Protein AF-A0A2G6H4H9-F1 (afdb_monomer)

Solvent-accessible surface area (backbone atoms only — not comparable to full-atom values): 18348 Å² total; per-residue (Å²): 126,77,47,78,48,75,47,77,48,64,51,101,83,71,56,75,47,80,50,74,48,82,46,77,71,87,78,48,62,66,53,49,53,50,53,53,49,51,52,49,50,51,49,49,51,48,50,50,48,52,50,53,50,40,60,49,55,76,65,37,47,68,46,72,53,84,64,75,77,84,75,76,68,64,65,50,53,94,92,55,64,45,52,37,33,36,50,40,85,37,86,46,54,46,56,61,44,62,74,57,32,40,70,78,47,97,47,31,37,30,22,30,41,34,39,70,98,31,64,20,39,20,45,32,21,67,33,57,44,44,41,85,61,36,34,36,34,44,25,33,67,83,58,86,54,74,46,64,76,42,33,48,84,71,49,63,96,56,71,43,70,46,75,65,40,89,32,38,39,37,34,43,39,37,37,49,49,69,90,48,55,84,63,41,41,40,26,36,47,28,35,33,43,29,53,75,27,30,49,84,91,40,74,43,60,91,89,51,72,59,93,86,65,77,46,69,53,27,82,92,24,67,89,36,66,68,61,60,62,32,36,27,46,29,45,37,38,44,84,50,39,28,27,46,4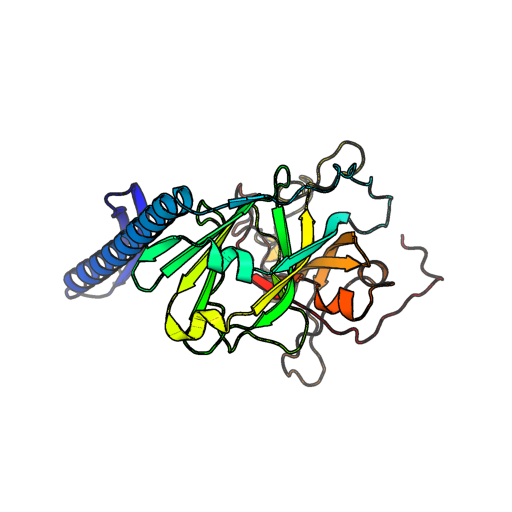9,59,35,33,57,44,87,60,98,79,71,75,77,61,86,42,72,49,61,59,50,80,76,53,64,86,39,47,72,70,26,35,46,59,21,34,39,30,39,66,76,53,57,96,41,48,63,90,65,97,69,82,58,74,88,42,72,50,73,41,56,78,92,85,82,83,74,82,68,88,82,67,75,79,131

Foldseek 3Di:
DKDWDWDWDQAPVGDTDIDIDIDDDDVVPVVVVVVVVVVNVVVVVVVVVLVLLLVVLVVAAEDEDPADPDDDQDAADPPAFFFWFFKAFDWDKCVVSQVRWDPSDPFKTKHKYFQPPFQKKKFKWQDFAADAFKFKWKADSNRPDIDDRDHRVNDDPGMDIGDMDRDRMMMIMMGGDPVCVNVGITITGIMTGTDFHDHPPDTDDAPPDDPVDWFCQPPVNPVVVPFLQQKWWKFFDAPGTTGIFIWGFDADPVNPVPGDIDTACSRCPRHDQVRQQAMKIFGPFTDPHGDRDPDTDDGDIDGGDDDDDDDDDVPDPDD

Radius of gyration: 22.98 Å; Cα contacts (8 Å, |Δi|>4): 597; chains: 1; bounding box: 71×47×62 Å

Mean predicted aligned error: 12.04 Å

Nearest PDB structures (foldseek):
  4w8j-assembly1_A-2  TM=4.256E-01  e=1.012E-01  Bacillus thuringiensis serovar kurstaki str. HD73
  7ay3-assembly1_A  TM=2.912E-01  e=5.268E-02  uncultured bacterium
  6kka-assembly2_B  TM=3.098E-01  e=1.404E-01  Bacillus sp. 41M-1
  2dck-assembly1_A  TM=2.940E-01  e=1.946E-01  Bacillus sp. 41M-1
  6kjl-assembly1_A  TM=3.129E-01  e=2.849E-01  Bacillus sp. 41M-1

Sequence (319 aa):
MYRLFSYIATNSYGMKVRISLLACGRRVLTLFFGVVLVALLTLSSYAQSSRNRGEAAKRVVWYEMKTPPLWETHEVKKGEALSAGVFCPFSFSCASILKAAIPSSRDILLAGMAFPGTPSVGLVFNNFFIPQGVELYIYPPDYSDVRGPFTWKDMRSGDFFLPPFHSDSLVFELNGAVEKRSLLNLSLSEVLVMRTPLYGKFKLGFGHAEDCEINVNCSEGDDWEMQKKAVVRILLRKGDQAYWCTGSLVNNTREDYYPYLLTADHCGRGASEYDLSQWVFYFNYAFPQCDNGEEEPAHQTMVGCRHVASSNDPSYRGS

Structure (mmCIF, N/CA/C/O backbone):
data_AF-A0A2G6H4H9-F1
#
_entry.id   AF-A0A2G6H4H9-F1
#
loop_
_atom_site.group_PDB
_atom_site.id
_atom_site.type_symbol
_atom_site.label_atom_id
_atom_site.label_alt_id
_atom_site.label_comp_id
_atom_site.label_asym_id
_atom_site.label_entity_id
_atom_site.label_seq_id
_atom_site.pdbx_PDB_ins_code
_atom_site.Cartn_x
_atom_site.Cartn_y
_atom_site.Cartn_z
_atom_site.occupancy
_atom_site.B_iso_or_equiv
_atom_site.auth_seq_id
_atom_site.auth_comp_id
_atom_site.auth_asym_id
_atom_site.auth_atom_id
_atom_site.pdbx_PDB_model_num
ATOM 1 N N . MET A 1 1 ? -29.348 -6.759 -37.486 1.00 55.12 1 MET A N 1
ATOM 2 C CA . MET A 1 1 ? -28.772 -5.399 -37.411 1.00 55.12 1 MET A CA 1
ATOM 3 C C . MET A 1 1 ? -28.622 -5.061 -35.930 1.00 55.12 1 MET A C 1
ATOM 5 O O . MET A 1 1 ? -29.637 -4.868 -35.269 1.00 55.12 1 MET A O 1
ATOM 9 N N . TYR A 1 2 ? -27.404 -5.135 -35.384 1.00 51.78 2 TYR A N 1
ATOM 10 C CA . TYR A 1 2 ? -27.140 -4.812 -33.975 1.00 51.78 2 TYR A CA 1
ATOM 11 C C . TYR A 1 2 ? -27.202 -3.295 -33.793 1.00 51.78 2 TYR A C 1
ATOM 13 O O . TYR A 1 2 ? -26.670 -2.559 -34.621 1.00 51.78 2 TYR A O 1
ATOM 21 N N . ARG A 1 3 ? -27.869 -2.821 -32.739 1.00 59.38 3 ARG A N 1
ATOM 22 C CA . ARG A 1 3 ? -27.838 -1.404 -32.352 1.00 59.38 3 ARG A CA 1
ATOM 23 C C . ARG A 1 3 ? -27.210 -1.286 -30.970 1.00 59.38 3 ARG A C 1
ATOM 25 O O . ARG A 1 3 ? -27.600 -2.012 -30.056 1.00 59.38 3 ARG A O 1
ATOM 32 N N . LEU A 1 4 ? -26.231 -0.393 -30.856 1.00 59.72 4 LEU A N 1
ATOM 33 C CA . LEU A 1 4 ? -25.643 0.017 -29.588 1.00 59.72 4 LEU A CA 1
ATOM 34 C C . LEU A 1 4 ? -26.535 1.105 -28.986 1.00 59.72 4 LEU A C 1
ATOM 36 O O . LEU A 1 4 ? -26.791 2.123 -29.628 1.00 59.72 4 LEU A O 1
ATOM 40 N N . PHE A 1 5 ? -27.009 0.884 -27.765 1.00 62.00 5 PHE A N 1
ATOM 41 C CA . PHE A 1 5 ? -27.740 1.883 -26.994 1.00 62.00 5 PHE A CA 1
ATOM 42 C C . PHE A 1 5 ? -26.854 2.329 -25.836 1.00 62.00 5 PHE A C 1
ATOM 44 O O . PHE A 1 5 ? -26.547 1.522 -24.960 1.00 62.00 5 PHE A O 1
ATOM 51 N N . SER A 1 6 ? -26.441 3.597 -25.842 1.00 57.66 6 SER A N 1
ATOM 52 C CA . SER A 1 6 ? -25.741 4.225 -24.719 1.00 57.66 6 SER A CA 1
ATOM 53 C C . SER A 1 6 ? -26.672 5.200 -24.012 1.00 57.66 6 SER A C 1
ATOM 55 O O . SER A 1 6 ? -27.294 6.044 -24.654 1.00 57.66 6 SER A O 1
ATOM 57 N N . TYR A 1 7 ? -26.736 5.104 -22.689 1.00 64.06 7 TYR A N 1
ATOM 58 C CA . TYR A 1 7 ? -27.494 6.016 -21.842 1.00 64.06 7 TYR A CA 1
ATOM 59 C C . TYR A 1 7 ? -26.617 6.488 -20.685 1.00 64.06 7 TYR A C 1
ATOM 61 O O . TYR A 1 7 ? -25.893 5.689 -20.090 1.00 64.06 7 TYR A O 1
ATOM 69 N N . ILE A 1 8 ? -26.668 7.785 -20.382 1.00 64.06 8 ILE A N 1
ATOM 70 C CA . ILE A 1 8 ? -26.029 8.358 -19.196 1.00 64.06 8 ILE A CA 1
ATOM 71 C C . ILE A 1 8 ? -27.127 8.557 -18.163 1.00 64.06 8 ILE A C 1
ATOM 73 O O . ILE A 1 8 ? -27.972 9.440 -18.304 1.00 64.06 8 ILE A O 1
ATOM 77 N N . ALA A 1 9 ? -27.125 7.707 -17.143 1.00 58.22 9 ALA A N 1
ATOM 78 C CA . ALA A 1 9 ? -28.055 7.811 -16.036 1.00 58.22 9 ALA A CA 1
ATOM 79 C C . ALA A 1 9 ? -27.419 8.665 -14.936 1.00 58.22 9 ALA A C 1
ATOM 81 O O . ALA A 1 9 ? -26.271 8.424 -14.561 1.00 58.22 9 ALA A O 1
ATOM 82 N N . THR A 1 10 ? -28.159 9.653 -14.432 1.00 57.00 10 THR A N 1
ATOM 83 C CA . THR A 1 10 ? -27.760 10.441 -13.258 1.00 57.00 10 THR A CA 1
ATOM 84 C C . THR A 1 10 ? -28.704 10.087 -12.118 1.00 57.00 10 THR A C 1
ATOM 86 O O . THR A 1 10 ? -29.919 10.153 -12.305 1.00 57.00 10 THR A O 1
ATOM 89 N N . ASN A 1 11 ? -28.185 9.672 -10.962 1.00 69.69 11 ASN A N 1
ATOM 90 C CA . ASN A 1 11 ? -29.041 9.430 -9.797 1.00 69.69 11 ASN A CA 1
ATOM 91 C C . ASN A 1 11 ? -29.425 10.756 -9.105 1.00 69.69 11 ASN A C 1
ATOM 93 O O . ASN A 1 11 ? -28.904 11.822 -9.436 1.00 69.69 11 ASN A O 1
ATOM 97 N N . SER A 1 12 ? -30.308 10.699 -8.103 1.00 59.91 12 SER A N 1
ATOM 98 C CA . SER A 1 12 ? -30.734 11.867 -7.308 1.00 59.91 12 SER A CA 1
ATOM 99 C C . SER A 1 12 ? -29.604 12.549 -6.518 1.00 59.91 12 SER A C 1
ATOM 101 O O . SER A 1 12 ? -29.838 13.580 -5.895 1.00 59.91 12 SER A O 1
ATOM 103 N N . TYR A 1 13 ? -28.393 11.983 -6.540 1.00 56.44 13 TYR A N 1
ATOM 104 C CA . TYR A 1 13 ? -27.195 12.472 -5.857 1.00 56.44 13 TYR A CA 1
ATOM 105 C C . TYR A 1 13 ? -26.123 12.992 -6.834 1.00 56.44 13 TYR A C 1
ATOM 107 O O . TYR A 1 13 ? -25.021 13.313 -6.406 1.00 56.44 13 TYR A O 1
ATOM 115 N N . GLY A 1 14 ? -26.420 13.086 -8.137 1.00 56.53 14 GLY A N 1
ATOM 116 C CA . GLY A 1 14 ? -25.529 13.696 -9.132 1.00 56.53 14 GLY A CA 1
ATOM 117 C C . GLY A 1 14 ? -24.444 12.781 -9.717 1.00 56.53 14 GLY A C 1
ATOM 118 O O . GLY A 1 14 ? -23.713 13.220 -10.604 1.00 56.53 14 GLY A O 1
ATOM 119 N N . MET A 1 15 ? -24.354 11.512 -9.300 1.00 56.66 15 MET A N 1
ATOM 120 C CA . MET A 1 15 ? -23.433 10.540 -9.909 1.00 56.66 15 MET A CA 1
ATOM 121 C C . MET A 1 15 ? -23.926 10.106 -11.289 1.00 56.66 15 MET A C 1
ATOM 123 O O . MET A 1 15 ? -25.094 9.737 -11.439 1.00 56.66 15 MET A O 1
ATOM 127 N N . LYS A 1 16 ? -23.022 10.114 -12.277 1.00 61.00 16 LYS A N 1
ATOM 128 C CA . LYS A 1 16 ? -23.295 9.759 -13.676 1.00 61.00 16 LYS A CA 1
ATOM 129 C C . LYS A 1 16 ? -22.700 8.397 -14.014 1.00 61.00 16 LYS A C 1
ATOM 131 O O . LYS A 1 16 ? -21.510 8.186 -13.815 1.00 61.00 16 LYS A O 1
ATOM 136 N N . VAL A 1 17 ? -23.497 7.501 -14.593 1.00 53.22 17 VAL A N 1
ATOM 137 C CA . VAL A 1 17 ? -23.021 6.203 -15.097 1.00 53.22 17 VAL A CA 1
ATOM 138 C C . VAL A 1 17 ? -23.437 6.015 -16.545 1.00 53.22 17 VAL A C 1
ATOM 140 O O . VAL A 1 17 ? -24.593 6.231 -16.913 1.00 53.22 17 VAL A O 1
ATOM 143 N N . ARG A 1 18 ? -22.471 5.613 -17.377 1.00 65.00 18 ARG A N 1
ATOM 144 C CA . ARG A 1 18 ? -22.679 5.319 -18.795 1.00 65.00 18 ARG A CA 1
ATOM 145 C C . ARG A 1 18 ? -22.951 3.828 -18.964 1.00 65.00 18 ARG A C 1
ATOM 147 O O . ARG A 1 18 ? -22.065 3.008 -18.755 1.00 65.00 18 ARG A O 1
ATOM 154 N N . ILE A 1 19 ? -24.172 3.484 -19.359 1.00 60.00 19 ILE A N 1
ATOM 155 C CA . ILE A 1 19 ? -24.590 2.102 -19.617 1.00 60.00 19 ILE A CA 1
ATOM 156 C C . ILE A 1 19 ? -24.672 1.917 -21.129 1.00 60.00 19 ILE A C 1
ATOM 158 O O . ILE A 1 19 ? -25.414 2.638 -21.798 1.00 60.00 19 ILE A O 1
ATOM 162 N N . SER A 1 20 ? -23.912 0.960 -21.660 1.00 60.44 20 SER A N 1
ATOM 163 C CA . SER A 1 20 ? -23.892 0.623 -23.085 1.00 60.44 20 SER A CA 1
ATOM 164 C C . SER A 1 20 ? -24.326 -0.826 -23.275 1.00 60.44 20 SER A C 1
ATOM 166 O O . SER A 1 20 ? -23.708 -1.732 -22.724 1.00 60.44 20 SER A O 1
ATOM 168 N N . LEU A 1 21 ? -25.386 -1.052 -24.053 1.00 57.78 21 LEU A N 1
ATOM 169 C CA . LEU A 1 21 ? -25.910 -2.388 -24.353 1.00 57.78 21 LEU A CA 1
ATOM 170 C C . LEU A 1 21 ? -25.944 -2.621 -25.865 1.00 57.78 21 LEU A C 1
ATOM 172 O O . LEU A 1 21 ? -26.453 -1.795 -26.626 1.00 57.78 21 LEU A O 1
ATOM 176 N N . LEU A 1 22 ? -25.413 -3.770 -26.288 1.00 53.28 22 LEU A N 1
ATOM 177 C CA . LEU A 1 22 ? -25.480 -4.254 -27.665 1.00 53.28 22 LEU A CA 1
ATOM 178 C C . LEU A 1 22 ? -26.675 -5.200 -27.791 1.00 53.28 22 LEU A C 1
ATOM 180 O O . LEU A 1 22 ? -26.768 -6.175 -27.046 1.00 53.28 22 LEU A O 1
ATOM 184 N N . ALA A 1 23 ? -27.599 -4.925 -28.709 1.00 56.59 23 ALA A N 1
ATOM 185 C CA . ALA A 1 23 ? -28.862 -5.653 -28.729 1.00 56.59 23 ALA A CA 1
ATOM 186 C C . ALA A 1 23 ? -29.384 -6.000 -30.132 1.00 56.59 23 ALA A C 1
ATOM 188 O O . ALA A 1 23 ? -29.180 -5.258 -31.097 1.00 56.59 23 ALA A O 1
ATOM 189 N N . CYS A 1 24 ? -30.108 -7.125 -30.220 1.00 48.22 24 CYS A N 1
ATOM 190 C CA . CYS A 1 24 ? -30.760 -7.633 -31.429 1.00 48.22 24 CYS A CA 1
ATOM 191 C C . CYS A 1 24 ? -32.243 -7.974 -31.146 1.00 48.22 24 CYS A C 1
ATOM 193 O O . CYS A 1 24 ? -32.535 -8.910 -30.407 1.00 48.22 24 CYS A O 1
ATOM 195 N N . GLY A 1 25 ? -33.188 -7.227 -31.739 1.00 57.19 25 GLY A N 1
ATOM 196 C CA . GLY A 1 25 ? -34.639 -7.515 -31.703 1.00 57.19 25 GLY A CA 1
ATOM 197 C C . GLY A 1 25 ? -35.499 -6.668 -30.737 1.00 57.19 25 GLY A C 1
ATOM 198 O O . GLY A 1 25 ? -34.994 -5.869 -29.959 1.00 57.19 25 GLY A O 1
ATOM 199 N N . ARG A 1 26 ? -36.837 -6.821 -30.800 1.00 54.91 26 ARG A N 1
ATOM 200 C CA . ARG A 1 26 ? -37.843 -5.979 -30.091 1.00 54.91 26 ARG A CA 1
ATOM 201 C C . ARG A 1 26 ? -38.020 -6.256 -28.582 1.00 54.91 26 ARG A C 1
ATOM 203 O O . ARG A 1 26 ? -38.593 -5.416 -27.900 1.00 54.91 26 ARG A O 1
ATOM 210 N N . ARG A 1 27 ? -37.520 -7.374 -28.031 1.00 52.25 27 ARG A N 1
ATOM 211 C CA . ARG A 1 27 ? -37.619 -7.719 -26.583 1.00 52.25 27 ARG A CA 1
ATOM 212 C C . ARG A 1 27 ? -36.629 -6.961 -25.675 1.00 52.25 27 ARG A C 1
ATOM 214 O O . ARG A 1 27 ? -36.571 -7.200 -24.476 1.00 52.25 27 ARG A O 1
ATOM 221 N N . VAL A 1 28 ? -35.852 -6.047 -26.250 1.00 54.28 28 VAL A N 1
ATOM 222 C CA . VAL A 1 28 ? -34.697 -5.392 -25.620 1.00 54.28 28 VAL A CA 1
ATOM 223 C C . VAL A 1 28 ? -35.099 -4.242 -24.700 1.00 54.28 28 VAL A C 1
ATOM 225 O O . VAL A 1 28 ? -34.418 -4.003 -23.709 1.00 54.28 28 VAL A O 1
ATOM 228 N N . LEU A 1 29 ? -36.210 -3.552 -24.978 1.00 52.22 29 LEU A N 1
ATOM 229 C CA . LEU A 1 29 ? -36.575 -2.336 -24.244 1.00 52.22 29 LEU A CA 1
ATOM 230 C C . LEU A 1 29 ? -36.857 -2.624 -22.758 1.00 52.22 29 LEU A C 1
ATOM 232 O O . LEU A 1 29 ? -36.355 -1.925 -21.889 1.00 52.22 29 LEU A O 1
ATOM 236 N N . THR A 1 30 ? -37.592 -3.696 -22.453 1.00 55.44 30 THR A N 1
ATOM 237 C CA . THR A 1 30 ? -37.949 -4.065 -21.072 1.00 55.44 30 THR A CA 1
ATOM 238 C C . THR A 1 30 ? -36.736 -4.537 -20.265 1.00 55.44 30 THR A C 1
ATOM 240 O O . THR A 1 30 ? -36.596 -4.176 -19.100 1.00 55.44 30 THR A O 1
ATOM 243 N N . LEU A 1 31 ? -35.822 -5.287 -20.894 1.00 55.69 31 LEU A N 1
ATOM 244 C CA . LEU A 1 31 ? -34.549 -5.696 -20.287 1.00 55.69 31 LEU A CA 1
ATOM 245 C C . LEU A 1 31 ? -33.627 -4.492 -20.052 1.00 55.69 31 LEU A C 1
ATOM 247 O O . LEU A 1 31 ? -32.998 -4.403 -19.004 1.00 55.69 31 LEU A O 1
ATOM 251 N N . PHE A 1 32 ? -33.597 -3.540 -20.987 1.00 62.44 32 PHE A N 1
ATOM 252 C CA . PHE A 1 32 ? -32.835 -2.299 -20.869 1.00 62.44 32 PHE A CA 1
ATOM 253 C C . PHE A 1 32 ? -33.320 -1.453 -19.684 1.00 62.44 32 PHE A C 1
ATOM 255 O O . PHE A 1 32 ? -32.512 -1.057 -18.849 1.00 62.44 32 PHE A O 1
ATOM 262 N N . PHE A 1 33 ? -34.636 -1.252 -19.541 1.00 59.88 33 PHE A N 1
ATOM 263 C CA . PHE A 1 33 ? -35.202 -0.557 -18.379 1.00 59.88 33 PHE A CA 1
ATOM 264 C C . PHE A 1 33 ? -34.934 -1.299 -17.064 1.00 59.88 33 PHE A C 1
ATOM 266 O O . PHE A 1 33 ? -34.610 -0.654 -16.071 1.00 59.88 33 PHE A O 1
ATOM 273 N N . GLY A 1 34 ? -35.000 -2.634 -17.056 1.00 62.16 34 GLY A N 1
ATOM 274 C CA . GLY A 1 34 ? -34.665 -3.442 -15.880 1.00 62.16 34 GLY A CA 1
ATOM 275 C C . GLY A 1 34 ? -33.204 -3.293 -15.443 1.00 62.16 34 GLY A C 1
ATOM 276 O O . GLY A 1 34 ? -32.941 -3.043 -14.271 1.00 62.16 34 GLY A O 1
ATOM 277 N N . VAL A 1 35 ? -32.251 -3.378 -16.378 1.00 63.62 35 VAL A N 1
ATOM 278 C CA . VAL A 1 35 ? -30.809 -3.232 -16.090 1.00 63.62 35 VAL A CA 1
ATOM 279 C C . VAL A 1 35 ? -30.470 -1.811 -15.638 1.00 63.62 35 VAL A C 1
ATOM 281 O O . VAL A 1 35 ? -29.729 -1.640 -14.672 1.00 63.62 35 VAL A O 1
ATOM 284 N N . VAL A 1 36 ? -31.044 -0.792 -16.284 1.00 66.75 36 VAL A N 1
ATOM 285 C CA . VAL A 1 36 ? -30.862 0.613 -15.884 1.00 66.75 36 VAL A CA 1
ATOM 286 C C . VAL A 1 36 ? -31.443 0.863 -14.490 1.00 66.75 36 VAL A C 1
ATOM 288 O O . VAL A 1 36 ? -30.799 1.523 -13.679 1.00 66.75 36 VAL A O 1
ATOM 291 N N . LEU A 1 37 ? -32.616 0.304 -14.177 1.00 67.25 37 LEU A N 1
ATOM 292 C CA . LEU A 1 37 ? -33.236 0.437 -12.858 1.00 67.25 37 LEU A CA 1
ATOM 293 C C . LEU A 1 37 ? -32.405 -0.252 -11.769 1.00 67.25 37 LEU A C 1
ATOM 295 O O . LEU A 1 37 ? -32.167 0.349 -10.727 1.00 67.25 37 LEU A O 1
ATOM 299 N N . VAL A 1 38 ? -31.917 -1.472 -12.014 1.00 64.94 38 VAL A N 1
ATOM 300 C CA . VAL A 1 38 ? -31.043 -2.182 -11.066 1.00 64.94 38 VAL A CA 1
ATOM 301 C C . VAL A 1 38 ? -29.747 -1.404 -10.841 1.00 64.94 38 VAL A C 1
ATOM 303 O O . VAL A 1 38 ? -29.377 -1.199 -9.691 1.00 64.94 38 VAL A O 1
ATOM 306 N N . ALA A 1 39 ? -29.106 -0.899 -11.899 1.00 60.19 39 ALA A N 1
ATOM 307 C CA . ALA A 1 39 ? -27.901 -0.077 -11.784 1.00 60.19 39 ALA A CA 1
ATOM 308 C C . ALA A 1 39 ? -28.153 1.226 -11.006 1.00 60.19 39 ALA A C 1
ATOM 310 O O . ALA A 1 39 ? -27.356 1.616 -10.159 1.00 60.19 39 ALA A O 1
ATOM 311 N N . LEU A 1 40 ? -29.282 1.896 -11.241 1.00 61.50 40 LEU A N 1
ATOM 312 C CA . LEU A 1 40 ? -29.656 3.100 -10.498 1.00 61.50 40 LEU A CA 1
ATOM 313 C C . LEU A 1 40 ? -29.949 2.809 -9.022 1.00 61.50 40 LEU A C 1
ATOM 315 O O . LEU A 1 40 ? -29.585 3.614 -8.162 1.00 61.50 40 LEU A O 1
ATOM 319 N N . LEU A 1 41 ? -30.578 1.671 -8.716 1.00 61.25 41 LEU A N 1
ATOM 320 C CA . LEU A 1 41 ? -30.874 1.247 -7.347 1.00 61.25 41 LEU A CA 1
ATOM 321 C C . LEU A 1 41 ? -29.597 0.868 -6.595 1.00 61.25 41 LEU A C 1
ATOM 323 O O . LEU A 1 41 ? -29.417 1.312 -5.462 1.00 61.25 41 LEU A O 1
ATOM 327 N N . THR A 1 42 ? -28.684 0.122 -7.223 1.00 53.84 42 THR A N 1
ATOM 328 C CA . THR A 1 42 ? -27.392 -0.223 -6.614 1.00 53.84 42 THR A CA 1
ATOM 329 C C . THR A 1 42 ? -26.549 1.027 -6.380 1.00 53.84 42 THR A C 1
ATOM 331 O O . THR A 1 42 ? -26.074 1.226 -5.266 1.00 53.84 42 THR A O 1
ATOM 334 N N . LEU A 1 43 ? -26.461 1.941 -7.350 1.00 59.62 43 LEU A N 1
ATOM 335 C CA . LEU A 1 43 ? -25.752 3.218 -7.191 1.00 59.62 43 LEU A CA 1
ATOM 336 C C . LEU A 1 43 ? -26.370 4.109 -6.115 1.00 59.62 43 LEU A C 1
ATOM 338 O O . LEU A 1 43 ? -25.643 4.728 -5.348 1.00 59.62 43 LEU A O 1
ATOM 342 N N . SER A 1 44 ? -27.699 4.192 -6.041 1.00 60.59 44 SER A N 1
ATOM 343 C CA . SER A 1 44 ? -28.375 4.980 -5.003 1.00 60.59 44 SER A CA 1
ATOM 344 C C . SER A 1 44 ? -28.177 4.359 -3.620 1.00 60.59 44 SER A C 1
ATOM 346 O O . SER A 1 44 ? -27.931 5.084 -2.662 1.00 60.59 44 SER A O 1
ATOM 348 N N . SER A 1 45 ? -28.200 3.026 -3.515 1.00 52.69 45 SER A N 1
ATOM 349 C CA . SER A 1 45 ? -27.894 2.323 -2.265 1.00 52.69 45 SER A CA 1
ATOM 350 C C . SER A 1 45 ? -26.434 2.506 -1.839 1.00 52.69 45 SER A C 1
ATOM 352 O O . SER A 1 45 ? -26.170 2.738 -0.663 1.00 52.69 45 SER A O 1
ATOM 354 N N . TYR A 1 46 ? -25.497 2.508 -2.793 1.00 51.03 46 TYR A N 1
ATOM 355 C CA . TYR A 1 46 ? -24.083 2.787 -2.556 1.00 51.03 46 TYR A CA 1
ATOM 356 C C . TYR A 1 46 ? -23.866 4.242 -2.130 1.00 51.03 46 TYR A C 1
ATOM 358 O O . TYR A 1 46 ? -23.205 4.485 -1.126 1.00 51.03 46 TYR A O 1
ATOM 366 N N . ALA A 1 47 ? -24.488 5.203 -2.822 1.00 50.50 47 ALA A N 1
ATOM 367 C CA . ALA A 1 47 ? -24.441 6.626 -2.485 1.00 50.50 47 ALA A CA 1
ATOM 368 C C . ALA A 1 47 ? -24.999 6.896 -1.084 1.00 50.50 47 ALA A C 1
ATOM 370 O O . ALA A 1 47 ? -24.393 7.613 -0.293 1.00 50.50 47 ALA A O 1
ATOM 371 N N . GLN A 1 48 ? -26.147 6.293 -0.762 1.00 49.09 48 GLN A N 1
ATOM 372 C CA . GLN A 1 48 ? -26.775 6.423 0.546 1.00 49.09 48 GLN A CA 1
ATOM 373 C C . GLN A 1 48 ? -25.939 5.739 1.634 1.00 49.09 48 GLN A C 1
ATOM 375 O O . GLN A 1 48 ? -25.780 6.305 2.709 1.00 49.09 48 GLN A O 1
ATOM 380 N N . SER A 1 49 ? -25.367 4.562 1.357 1.00 52.62 49 SER A N 1
ATOM 381 C CA . SER A 1 49 ? -24.419 3.886 2.250 1.00 52.62 49 SER A CA 1
ATOM 382 C C . SER A 1 49 ? -23.191 4.763 2.502 1.00 52.62 49 SER A C 1
ATOM 384 O O . SER A 1 49 ? -22.890 5.049 3.652 1.00 52.62 49 SER A O 1
ATOM 386 N N . SER A 1 50 ? -22.526 5.257 1.457 1.00 52.19 50 SER A N 1
ATOM 387 C CA . SER A 1 50 ? -21.363 6.151 1.556 1.00 52.19 50 SER A CA 1
ATOM 388 C C . SER A 1 50 ? -21.688 7.422 2.349 1.00 52.19 50 SER A C 1
ATOM 390 O O . SER A 1 50 ? -20.975 7.755 3.291 1.00 52.19 50 SER A O 1
ATOM 392 N N . ARG A 1 51 ? -22.820 8.079 2.065 1.00 57.69 51 ARG A N 1
ATOM 393 C CA . ARG A 1 51 ? -23.263 9.276 2.795 1.00 57.69 51 ARG A CA 1
ATOM 394 C C . ARG A 1 51 ? -23.566 8.990 4.267 1.00 57.69 51 ARG A C 1
ATOM 396 O O . ARG A 1 51 ? -23.122 9.743 5.129 1.00 57.69 51 ARG A O 1
ATOM 403 N N . ASN A 1 52 ? -24.289 7.908 4.560 1.00 55.12 52 ASN A N 1
ATOM 404 C CA . ASN A 1 52 ? -24.600 7.499 5.932 1.00 55.12 52 ASN A CA 1
ATOM 405 C C . ASN A 1 52 ? -23.321 7.175 6.710 1.00 55.12 52 ASN A C 1
ATOM 407 O O . ASN A 1 52 ? -23.189 7.571 7.867 1.00 55.12 52 ASN A O 1
ATOM 411 N N . ARG A 1 53 ? -22.364 6.489 6.076 1.00 55.25 53 ARG A N 1
ATOM 412 C CA . ARG A 1 53 ? -21.076 6.207 6.699 1.00 55.25 53 ARG A CA 1
ATOM 413 C C . ARG A 1 53 ? -20.267 7.503 6.901 1.00 55.25 53 ARG A C 1
ATOM 415 O O . ARG A 1 53 ? -19.737 7.692 7.988 1.00 55.25 53 ARG A O 1
ATOM 422 N N . GLY A 1 54 ? -20.270 8.449 5.955 1.00 55.00 54 GLY A N 1
ATOM 423 C CA . GLY A 1 54 ? -19.613 9.761 6.099 1.00 55.00 54 GLY A CA 1
ATOM 424 C C . GLY A 1 54 ? -20.212 10.660 7.186 1.00 55.00 54 GLY A C 1
ATOM 425 O O . GLY A 1 54 ? -19.484 11.359 7.891 1.00 55.00 54 GLY A O 1
ATOM 426 N N . GLU A 1 55 ? -21.527 10.613 7.403 1.00 59.72 55 GLU A N 1
ATOM 427 C CA . GLU A 1 55 ? -22.151 11.243 8.576 1.00 59.72 55 GLU A CA 1
ATOM 428 C C . GLU A 1 55 ? -21.795 10.519 9.883 1.00 59.72 55 GLU A C 1
ATOM 430 O O . GLU A 1 55 ? -21.612 11.169 10.914 1.00 59.72 55 GLU A O 1
ATOM 435 N N . ALA A 1 56 ? -21.641 9.193 9.851 1.00 56.34 56 ALA A N 1
ATOM 436 C CA . ALA A 1 56 ? -21.205 8.410 11.002 1.00 56.34 56 ALA A CA 1
ATOM 437 C C . ALA A 1 56 ? -19.720 8.647 11.345 1.00 56.34 56 ALA A C 1
ATOM 439 O O . ALA A 1 56 ? -19.385 8.736 12.524 1.00 56.34 56 ALA A O 1
ATOM 440 N N . ALA A 1 57 ? -18.857 8.868 10.346 1.00 56.22 57 ALA A N 1
ATOM 441 C CA . ALA A 1 57 ? -17.452 9.248 10.512 1.00 56.22 57 ALA A CA 1
ATOM 442 C C . ALA A 1 57 ? -17.285 10.584 11.262 1.00 56.22 57 ALA A C 1
ATOM 444 O O . ALA A 1 57 ? -16.311 10.774 11.981 1.00 56.22 57 ALA A O 1
ATOM 445 N N . LYS A 1 58 ? -18.268 11.494 11.192 1.00 59.34 58 LYS A N 1
ATOM 446 C CA . LYS A 1 58 ? -18.276 12.735 11.995 1.00 59.34 58 LYS A CA 1
ATOM 447 C C . LYS A 1 58 ? -18.575 12.509 13.480 1.00 59.34 58 LYS A C 1
ATOM 449 O O . LYS A 1 58 ? -18.420 13.429 14.276 1.00 59.34 58 LYS A O 1
ATOM 454 N N . ARG A 1 59 ? -19.041 11.315 13.855 1.00 65.88 59 ARG A N 1
ATOM 455 C CA . ARG A 1 59 ? -19.432 10.948 15.223 1.00 65.88 59 ARG A CA 1
ATOM 456 C C . ARG A 1 59 ? -18.504 9.911 15.849 1.00 65.88 59 ARG A C 1
ATOM 458 O O . ARG A 1 59 ? -18.846 9.392 16.900 1.00 65.88 59 ARG A O 1
ATOM 465 N N . VAL A 1 60 ? -17.377 9.573 15.224 1.00 73.88 60 VAL A N 1
ATOM 466 C CA . VAL A 1 60 ? -16.428 8.599 15.783 1.00 73.88 60 VAL A CA 1
ATOM 467 C C . VAL A 1 60 ? -15.523 9.245 16.825 1.00 73.88 60 VAL A C 1
ATOM 469 O O . VAL A 1 60 ? -15.197 10.428 16.737 1.00 73.88 60 VAL A O 1
ATOM 472 N N . VAL A 1 61 ? -15.098 8.458 17.813 1.00 77.00 61 VAL A N 1
ATOM 473 C CA . VAL A 1 61 ? -14.036 8.877 18.730 1.00 77.00 61 VAL A CA 1
ATOM 474 C C . VAL A 1 61 ? -12.702 8.741 18.006 1.00 77.00 61 VAL A C 1
ATOM 476 O O . VAL A 1 61 ? -12.376 7.660 17.511 1.00 77.00 61 VAL A O 1
ATOM 479 N N . TRP A 1 62 ? -11.958 9.842 17.943 1.00 82.88 62 TRP A N 1
ATOM 480 C CA . TRP A 1 62 ? -10.653 9.915 17.298 1.00 82.88 62 TRP A CA 1
ATOM 481 C C . TRP A 1 62 ? -9.537 9.717 18.315 1.00 82.88 62 TRP A C 1
ATOM 483 O O . TRP A 1 62 ? -9.484 10.397 19.340 1.00 82.88 62 TRP A O 1
ATOM 493 N N . TYR A 1 63 ? -8.630 8.793 18.015 1.00 83.94 63 TYR A N 1
ATOM 494 C CA . TYR A 1 63 ? -7.325 8.739 18.653 1.00 83.94 63 TYR A CA 1
ATOM 495 C C . TYR A 1 63 ? -6.315 9.487 17.787 1.00 83.94 63 TYR A C 1
ATOM 497 O O . TYR A 1 63 ? -6.094 9.117 16.637 1.00 83.94 63 TYR A O 1
ATOM 505 N N . GLU A 1 64 ? -5.687 10.518 18.336 1.00 83.88 64 GLU A N 1
ATOM 506 C CA . GLU A 1 64 ? -4.640 11.261 17.639 1.00 83.88 64 GLU A CA 1
ATOM 507 C C . GLU A 1 64 ? -3.264 10.690 17.981 1.00 83.88 64 GLU A C 1
ATOM 509 O O . GLU A 1 64 ? -2.840 10.668 19.142 1.00 83.88 64 GLU A O 1
ATOM 514 N N . MET A 1 65 ? -2.540 10.245 16.956 1.00 78.25 65 MET A N 1
ATOM 515 C CA . MET A 1 65 ? -1.130 9.920 17.092 1.00 78.25 65 MET A CA 1
ATOM 516 C C . MET A 1 65 ? -0.343 11.211 17.329 1.00 78.25 65 MET A C 1
ATOM 518 O O . MET A 1 65 ? -0.422 12.158 16.546 1.00 78.25 65 MET A O 1
ATOM 522 N N . LYS A 1 66 ? 0.490 11.232 18.375 1.00 72.06 66 LYS A N 1
ATOM 523 C CA . LYS A 1 66 ? 1.525 12.263 18.504 1.00 72.06 66 LYS A CA 1
ATOM 524 C C . LYS A 1 66 ? 2.534 12.040 17.389 1.00 72.06 66 LYS A C 1
ATOM 526 O O . LYS A 1 66 ? 3.300 11.081 17.430 1.00 72.06 66 LYS A O 1
ATOM 531 N N . THR A 1 67 ? 2.489 12.888 16.374 1.00 62.94 67 THR A N 1
ATOM 532 C CA . THR A 1 67 ? 3.351 12.758 15.204 1.00 62.94 67 THR A CA 1
ATOM 533 C C . THR A 1 67 ? 4.811 12.857 15.624 1.00 62.94 67 THR A C 1
ATOM 535 O O . THR A 1 67 ? 5.146 13.765 16.394 1.00 62.94 67 THR A O 1
ATOM 538 N N . PRO A 1 68 ? 5.695 11.979 15.127 1.00 55.88 68 PRO A N 1
ATOM 539 C CA . PRO A 1 68 ? 7.120 12.221 15.265 1.00 55.88 68 PRO A CA 1
ATOM 540 C C . PRO A 1 68 ? 7.464 13.568 14.606 1.00 55.88 68 PRO A C 1
ATOM 542 O O . PRO A 1 68 ? 6.750 14.000 13.691 1.00 55.88 68 PRO A O 1
ATOM 545 N N . PRO A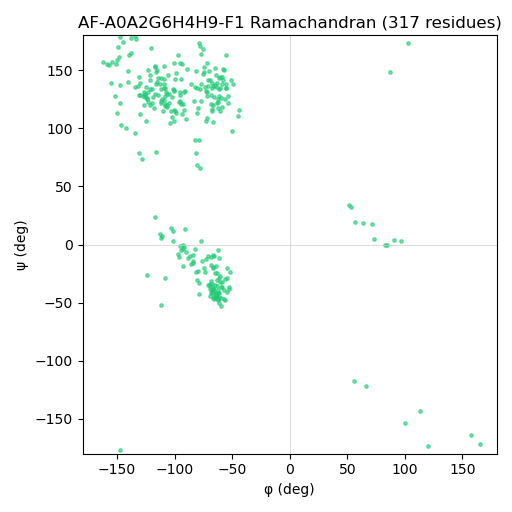 1 69 ? 8.507 14.270 15.089 1.00 50.78 69 PRO A N 1
ATOM 546 C CA . PRO A 1 69 ? 8.926 15.536 14.503 1.00 50.78 69 PRO A CA 1
ATOM 547 C C . PRO A 1 69 ? 9.096 15.381 12.992 1.00 50.78 69 PRO A C 1
ATOM 549 O O . PRO A 1 69 ? 9.533 14.334 12.512 1.00 50.78 69 PRO A O 1
ATOM 552 N N . LEU A 1 70 ? 8.690 16.424 12.261 1.00 51.81 70 LEU A N 1
ATOM 553 C CA . LEU A 1 70 ? 8.837 16.521 10.814 1.00 51.81 70 LEU A CA 1
ATOM 554 C C . LEU A 1 70 ? 10.242 16.057 10.428 1.00 51.81 70 LEU A C 1
ATOM 556 O O . LEU A 1 70 ? 11.226 16.675 10.826 1.00 51.81 70 LEU A O 1
ATOM 560 N N . TRP A 1 71 ? 10.330 14.962 9.678 1.00 52.78 71 TRP A N 1
ATOM 561 C CA . TRP A 1 71 ? 11.566 14.641 8.993 1.00 52.78 71 TRP A CA 1
ATOM 562 C C . TRP A 1 71 ? 11.715 15.643 7.854 1.00 52.78 71 TRP A C 1
ATOM 564 O O . TRP A 1 71 ? 10.786 15.858 7.066 1.00 52.78 71 TRP A O 1
ATOM 574 N N . GLU A 1 72 ? 12.874 16.289 7.798 1.00 50.50 72 GLU A N 1
ATOM 575 C CA . GLU A 1 72 ? 13.302 16.950 6.579 1.00 50.50 72 GLU A CA 1
ATOM 576 C C . GLU A 1 72 ? 13.458 15.853 5.536 1.00 50.50 72 GLU A C 1
ATOM 578 O O . GLU A 1 72 ? 14.162 14.866 5.742 1.00 50.50 72 GLU A O 1
ATOM 583 N N . THR A 1 73 ? 12.725 15.991 4.441 1.00 51.62 73 THR A N 1
ATOM 584 C CA . THR A 1 73 ? 12.857 15.146 3.261 1.00 51.62 73 THR A CA 1
ATOM 585 C C . THR A 1 73 ? 14.327 14.962 2.924 1.00 51.62 73 THR A C 1
ATOM 587 O O . THR A 1 73 ? 14.987 15.929 2.547 1.00 51.62 73 THR A O 1
ATOM 590 N N . HIS A 1 74 ? 14.847 13.747 3.105 1.00 52.97 74 HIS A N 1
ATOM 591 C CA . HIS A 1 74 ? 16.228 13.453 2.758 1.00 52.97 74 HIS A CA 1
ATOM 592 C C . HIS A 1 74 ? 16.405 13.662 1.256 1.00 52.97 74 HIS A C 1
ATOM 594 O O . HIS A 1 74 ? 15.694 13.060 0.450 1.00 52.97 74 HIS A O 1
ATOM 600 N N . GLU A 1 75 ? 17.344 14.532 0.889 1.00 55.47 75 GLU A N 1
ATOM 601 C CA . GLU A 1 75 ? 17.749 14.705 -0.499 1.00 55.47 75 GLU A CA 1
ATOM 602 C C . GLU A 1 75 ? 18.334 13.381 -0.999 1.00 55.47 75 GLU A C 1
ATOM 604 O O . GLU A 1 75 ? 19.323 12.877 -0.458 1.00 55.47 75 GLU A O 1
ATOM 609 N N . VAL A 1 76 ? 17.695 12.791 -2.008 1.00 59.00 76 VAL A N 1
ATOM 610 C CA . VAL A 1 76 ? 18.168 11.540 -2.607 1.00 59.00 76 VAL A CA 1
ATOM 611 C C . VAL A 1 76 ? 19.479 11.821 -3.338 1.00 59.00 76 VAL A C 1
ATOM 613 O O . VAL A 1 76 ? 19.522 12.646 -4.253 1.00 59.00 76 VAL A O 1
ATOM 616 N N . LYS A 1 77 ? 20.565 11.144 -2.951 1.00 58.34 77 LYS A N 1
ATOM 617 C CA . LYS A 1 77 ? 21.843 11.244 -3.668 1.00 58.34 77 LYS A CA 1
ATOM 618 C C . LYS A 1 77 ? 21.768 10.467 -4.981 1.00 58.34 77 LYS A C 1
ATOM 620 O O . LYS A 1 77 ? 21.041 9.484 -5.108 1.00 58.34 77 LYS A O 1
ATOM 625 N N . LYS A 1 78 ? 22.560 10.882 -5.973 1.00 60.22 78 LYS A N 1
ATOM 626 C CA . LYS A 1 78 ? 22.629 10.211 -7.280 1.00 60.22 78 LYS A CA 1
ATOM 627 C C . LYS A 1 78 ? 22.936 8.713 -7.107 1.00 60.22 78 LYS A C 1
ATOM 629 O O . LYS A 1 78 ? 23.982 8.363 -6.567 1.00 60.22 78 LYS A O 1
ATOM 634 N N . GLY A 1 79 ? 22.046 7.854 -7.611 1.00 62.53 79 GLY A N 1
ATOM 635 C CA . GLY A 1 79 ? 22.188 6.392 -7.569 1.00 62.53 79 GLY A CA 1
ATOM 636 C C . GLY A 1 79 ? 21.584 5.703 -6.338 1.00 62.53 79 GLY A C 1
ATOM 637 O O . GLY A 1 79 ? 21.720 4.488 -6.212 1.00 62.53 79 GLY A O 1
ATOM 638 N N . GLU A 1 80 ? 20.922 6.442 -5.445 1.00 68.31 80 GLU A N 1
ATOM 639 C CA . GLU A 1 80 ? 20.145 5.877 -4.337 1.00 68.31 80 GLU A CA 1
ATOM 640 C C . GLU A 1 80 ? 18.660 5.748 -4.706 1.00 68.31 80 GLU A C 1
ATOM 642 O O . GLU A 1 80 ? 18.154 6.444 -5.588 1.00 68.31 80 GLU A O 1
ATOM 647 N N . ALA A 1 81 ? 17.953 4.835 -4.033 1.00 74.38 81 ALA A N 1
ATOM 648 C CA . ALA A 1 81 ? 16.517 4.667 -4.228 1.00 74.38 81 ALA A CA 1
ATOM 649 C C . ALA A 1 81 ? 15.756 5.929 -3.786 1.00 74.38 81 ALA A C 1
ATOM 651 O O . ALA A 1 81 ? 16.125 6.589 -2.812 1.00 74.38 81 ALA A O 1
ATOM 652 N N . LEU A 1 82 ? 14.665 6.246 -4.484 1.00 81.12 82 LEU A N 1
ATOM 653 C CA . LEU A 1 82 ? 13.848 7.421 -4.194 1.00 81.12 82 LEU A CA 1
ATOM 654 C C . LEU A 1 82 ? 13.153 7.255 -2.837 1.00 81.12 82 LEU A C 1
ATOM 656 O O . LEU A 1 82 ? 12.334 6.354 -2.687 1.00 81.12 82 LEU A O 1
ATOM 660 N N . SER A 1 83 ? 13.455 8.106 -1.853 1.00 84.69 83 SER A N 1
ATOM 661 C CA . SER A 1 83 ? 12.800 8.054 -0.535 1.00 84.69 83 SER A CA 1
ATOM 662 C C . SER A 1 83 ? 11.278 8.212 -0.661 1.00 84.69 83 SER A C 1
ATOM 664 O O . SER A 1 83 ? 10.787 8.968 -1.490 1.00 84.69 83 SER A O 1
ATOM 666 N N . ALA A 1 84 ? 10.516 7.482 0.146 1.00 86.88 84 ALA A N 1
ATOM 667 C CA . ALA A 1 84 ? 9.054 7.473 0.115 1.00 86.88 84 ALA A CA 1
ATOM 668 C C . ALA A 1 84 ? 8.429 7.820 1.475 1.00 86.88 84 ALA A C 1
ATOM 670 O O . ALA A 1 84 ? 7.299 8.308 1.537 1.00 86.88 84 ALA A O 1
ATOM 671 N N . GLY A 1 85 ? 9.140 7.562 2.572 1.00 87.94 85 GLY A N 1
ATOM 672 C CA . GLY A 1 85 ? 8.623 7.750 3.922 1.00 87.94 85 GLY A CA 1
ATOM 673 C C . GLY A 1 85 ? 9.469 7.063 4.984 1.00 87.94 85 GLY A C 1
ATOM 674 O O . GLY A 1 85 ? 10.542 6.538 4.693 1.00 87.94 85 GLY A O 1
ATOM 675 N N . VAL A 1 86 ? 8.952 7.057 6.211 1.00 87.69 86 VAL A N 1
ATOM 676 C CA . VAL A 1 86 ? 9.613 6.473 7.384 1.00 87.69 86 VAL A CA 1
ATOM 677 C C . VAL A 1 86 ? 8.610 5.632 8.172 1.00 87.69 86 VAL A C 1
ATOM 679 O O . VAL A 1 86 ? 7.479 6.058 8.405 1.00 87.69 86 VAL A O 1
ATOM 682 N N . PHE A 1 87 ? 9.027 4.442 8.586 1.00 90.88 87 PHE A N 1
ATOM 683 C CA . PHE A 1 87 ? 8.344 3.599 9.557 1.00 90.88 87 PHE A CA 1
ATOM 684 C C . PHE A 1 87 ? 8.671 4.106 10.958 1.00 90.88 87 PHE A C 1
ATOM 686 O O . PHE A 1 87 ? 9.812 4.069 11.412 1.00 90.88 87 PHE A O 1
ATOM 693 N N . CYS A 1 88 ? 7.663 4.627 11.642 1.00 88.56 88 CYS A N 1
ATOM 694 C CA . CYS A 1 88 ? 7.807 5.192 12.971 1.00 88.56 88 CYS A CA 1
ATOM 695 C C . CYS A 1 88 ? 7.299 4.191 14.014 1.00 88.56 88 CYS A C 1
ATOM 697 O O . CYS A 1 88 ? 6.142 3.767 13.910 1.00 88.56 88 CYS A O 1
ATOM 699 N N . PRO A 1 89 ? 8.101 3.850 15.041 1.00 89.00 89 PRO A N 1
ATOM 700 C CA . PRO A 1 89 ? 7.637 3.045 16.163 1.00 89.00 89 PRO A CA 1
ATOM 701 C C . PRO A 1 89 ? 6.386 3.646 16.798 1.00 89.00 89 PRO A C 1
ATOM 703 O O . PRO A 1 89 ? 6.354 4.822 17.165 1.00 89.00 89 PRO A O 1
ATOM 706 N N . PHE A 1 90 ? 5.352 2.826 16.940 1.00 85.56 90 PHE A N 1
ATOM 707 C CA . PHE A 1 90 ? 4.065 3.237 17.473 1.00 85.56 90 PHE A CA 1
ATOM 708 C C . PHE A 1 90 ? 3.407 2.061 18.182 1.00 85.56 90 PHE A C 1
ATOM 710 O O . PHE A 1 90 ? 3.027 1.085 17.554 1.00 85.56 90 PHE A O 1
ATOM 717 N N . SER A 1 91 ? 3.259 2.151 19.502 1.00 84.81 91 SER A N 1
ATOM 718 C CA . SER A 1 91 ? 2.605 1.099 20.279 1.00 84.81 91 SER A CA 1
ATOM 719 C C . SER A 1 91 ? 1.161 1.477 20.545 1.00 84.81 91 SER A C 1
ATOM 721 O O . SER A 1 91 ? 0.881 2.429 21.279 1.00 84.81 91 SER A O 1
ATOM 723 N N . PHE A 1 92 ? 0.242 0.725 19.947 1.00 82.44 92 PHE A N 1
ATOM 724 C CA . PHE A 1 92 ? -1.175 0.981 20.120 1.00 82.44 92 PHE A CA 1
ATOM 725 C C . PHE A 1 92 ? -2.011 -0.284 19.976 1.00 82.44 92 PHE A C 1
ATOM 727 O O . PHE A 1 92 ? -1.945 -0.983 18.972 1.00 82.44 92 PHE A O 1
ATOM 734 N N . SER A 1 93 ? -2.865 -0.552 20.963 1.00 83.00 93 SER A N 1
ATOM 735 C CA . SER A 1 93 ? -3.860 -1.618 20.862 1.00 83.00 93 SER A CA 1
ATOM 736 C C . SER A 1 93 ? -5.194 -1.040 20.415 1.00 83.00 93 SER A C 1
ATOM 738 O O . SER A 1 93 ? -5.791 -0.217 21.118 1.00 83.00 93 SER A O 1
ATOM 740 N N . CYS A 1 94 ? -5.729 -1.540 19.302 1.00 70.50 94 CYS A N 1
ATOM 741 C CA . CYS A 1 94 ? -7.071 -1.170 18.874 1.00 70.50 94 CYS A CA 1
ATOM 742 C C . CYS A 1 94 ? -8.148 -1.686 19.837 1.00 70.50 94 CYS A C 1
ATOM 744 O O . CYS A 1 94 ? -9.276 -1.226 19.750 1.00 70.50 94 CYS A O 1
ATOM 746 N N . ALA A 1 95 ? -7.847 -2.537 20.825 1.00 68.06 95 ALA A N 1
ATOM 747 C CA . ALA A 1 95 ? -8.798 -2.818 21.906 1.00 68.06 95 ALA A CA 1
ATOM 748 C C . ALA A 1 95 ? -9.240 -1.530 22.638 1.00 68.06 95 ALA A C 1
ATOM 750 O O . ALA A 1 95 ? -10.375 -1.437 23.106 1.00 68.06 95 ALA A O 1
ATOM 751 N N . SER A 1 96 ? -8.376 -0.510 22.694 1.00 63.12 96 SER A N 1
ATOM 752 C CA . SER A 1 96 ? -8.709 0.824 23.213 1.00 63.12 96 SER A CA 1
ATOM 753 C C . SER A 1 96 ? -9.676 1.583 22.295 1.00 63.12 96 SER A C 1
ATOM 755 O O . SER A 1 96 ? -10.577 2.258 22.787 1.00 63.12 96 SER A O 1
ATOM 757 N N . ILE A 1 97 ? -9.542 1.403 20.976 1.00 60.09 97 ILE A N 1
ATOM 758 C CA . ILE A 1 97 ? -10.472 1.902 19.947 1.00 60.09 97 ILE A CA 1
ATOM 759 C C . ILE A 1 97 ? -11.845 1.255 20.122 1.00 60.09 97 ILE A C 1
ATOM 761 O O . ILE A 1 97 ? -12.843 1.962 20.151 1.00 60.09 97 ILE A O 1
ATOM 765 N N . LEU A 1 98 ? -11.912 -0.064 20.334 1.00 62.88 98 LEU A N 1
ATOM 766 C CA . LEU A 1 98 ? -13.183 -0.783 20.524 1.00 62.88 98 LEU A CA 1
ATOM 767 C C . LEU A 1 98 ? -13.948 -0.342 21.765 1.00 62.88 98 LEU A C 1
ATOM 769 O O . LEU A 1 98 ? -15.174 -0.320 21.753 1.00 62.88 98 LEU A O 1
ATOM 773 N N . LYS A 1 99 ? -13.228 -0.015 22.843 1.00 63.41 99 LYS A N 1
ATOM 774 C CA . LYS A 1 99 ? -13.833 0.464 24.091 1.00 63.41 99 LYS A CA 1
ATOM 775 C C . LYS A 1 99 ? -14.451 1.855 23.941 1.00 63.41 99 LYS A C 1
ATOM 777 O O . LYS A 1 99 ? -15.416 2.151 24.635 1.00 63.41 99 LYS A O 1
ATOM 782 N N . ALA A 1 100 ? -13.886 2.688 23.067 1.00 58.75 100 ALA A N 1
ATOM 783 C CA . ALA A 1 100 ? -14.355 4.046 22.796 1.00 58.75 100 ALA A CA 1
ATOM 784 C C . ALA A 1 100 ? -15.284 4.140 21.572 1.00 58.75 100 ALA A C 1
ATOM 786 O O . ALA A 1 100 ? -15.882 5.188 21.335 1.00 58.75 100 ALA A O 1
ATOM 787 N N . ALA A 1 101 ? -15.386 3.068 20.783 1.00 66.50 101 ALA A N 1
ATOM 788 C CA . ALA A 1 101 ? -16.150 3.043 19.550 1.00 66.50 101 ALA A CA 1
ATOM 789 C C . ALA A 1 101 ? -17.645 3.264 19.817 1.00 66.50 101 ALA A C 1
ATOM 791 O O . ALA A 1 101 ? -18.225 2.740 20.772 1.00 66.50 101 ALA A O 1
ATOM 792 N N . ILE A 1 102 ? -18.276 4.053 18.950 1.00 63.03 102 ILE A N 1
ATOM 793 C CA . ILE A 1 102 ? -19.694 4.393 19.069 1.00 63.03 102 ILE A CA 1
ATOM 794 C C . ILE A 1 102 ? -20.490 3.425 18.189 1.00 63.03 102 ILE A C 1
ATOM 796 O O . ILE A 1 102 ? -20.123 3.225 17.024 1.00 63.03 102 ILE A O 1
ATOM 800 N N . PRO A 1 103 ? -21.569 2.806 18.707 1.00 66.06 103 PRO A N 1
ATOM 801 C CA . PRO A 1 103 ? -22.458 2.005 17.881 1.00 66.06 103 PRO A CA 1
ATOM 802 C C . PRO A 1 103 ? -23.062 2.882 16.779 1.00 66.06 103 PRO A C 1
ATOM 804 O O . PRO A 1 103 ? -23.810 3.817 17.063 1.00 66.06 103 PRO A O 1
ATOM 807 N N . SER A 1 104 ? -22.743 2.590 15.519 1.00 62.69 104 SER A N 1
ATOM 808 C CA . SER A 1 104 ? -23.434 3.199 14.374 1.00 62.69 104 SER A CA 1
ATOM 809 C C . SER A 1 104 ? -24.785 2.514 14.140 1.00 62.69 104 SER A C 1
ATOM 811 O O . SER A 1 104 ? -25.773 3.156 13.788 1.00 62.69 104 SER A O 1
ATOM 813 N N . SER A 1 105 ? -24.845 1.211 14.422 1.00 66.19 105 SER A N 1
ATOM 814 C CA . SER A 1 105 ? -26.056 0.393 14.497 1.00 66.19 105 SER A CA 1
ATOM 815 C C . SER A 1 105 ? -25.857 -0.708 15.552 1.00 66.19 105 SER A C 1
ATOM 817 O O . SER A 1 105 ? -24.811 -0.758 16.203 1.00 66.19 105 SER A O 1
ATOM 819 N N . ARG A 1 106 ? -26.831 -1.616 15.724 1.00 66.75 106 ARG A N 1
ATOM 820 C CA . ARG A 1 106 ? -26.690 -2.784 16.620 1.00 66.75 106 ARG A CA 1
ATOM 821 C C . ARG A 1 106 ? -25.422 -3.592 16.310 1.00 66.75 106 ARG A C 1
ATOM 823 O O . ARG A 1 106 ? -24.726 -4.026 17.227 1.00 66.75 106 ARG A O 1
ATOM 830 N N . ASP A 1 107 ? -25.100 -3.719 15.026 1.00 76.38 107 ASP A N 1
ATOM 831 C CA . ASP A 1 107 ? -24.068 -4.626 14.531 1.00 76.38 107 ASP A CA 1
ATOM 832 C C . ASP A 1 107 ? -22.838 -3.895 13.973 1.00 76.38 107 ASP A C 1
ATOM 834 O O . ASP A 1 107 ? -21.916 -4.561 13.516 1.00 76.38 107 ASP A O 1
ATOM 838 N N . ILE A 1 108 ? -22.762 -2.561 14.095 1.00 81.38 108 ILE A N 1
ATOM 839 C CA . ILE A 1 108 ? -21.636 -1.760 13.585 1.00 81.38 108 ILE A CA 1
ATOM 840 C C . ILE A 1 108 ? -21.004 -0.913 14.696 1.00 81.38 108 ILE A C 1
ATOM 842 O O . ILE A 1 108 ? -21.687 -0.097 15.319 1.00 81.38 108 ILE A O 1
ATOM 846 N N . LEU A 1 109 ? -19.692 -1.060 14.896 1.00 83.44 109 LEU A N 1
ATOM 847 C CA . LEU A 1 109 ? -18.859 -0.180 15.726 1.00 83.44 109 LEU A CA 1
ATOM 848 C C . LEU A 1 109 ? -17.891 0.607 14.850 1.00 83.44 109 LEU A C 1
ATOM 850 O O . LEU A 1 109 ? -17.230 0.030 13.990 1.00 83.44 109 LEU A O 1
ATOM 854 N N . LEU A 1 110 ? -17.792 1.908 15.111 1.00 85.06 110 LEU A N 1
ATOM 855 C CA . LEU A 1 110 ? -16.881 2.801 14.408 1.00 85.06 110 LEU A CA 1
ATOM 856 C C . LEU A 1 110 ? -15.927 3.479 15.378 1.00 85.06 110 LEU A C 1
ATOM 858 O O . LEU A 1 110 ? -16.340 3.931 16.451 1.00 85.06 110 LEU A O 1
ATOM 862 N N . ALA A 1 111 ? -14.682 3.638 14.953 1.00 85.19 111 ALA A N 1
ATOM 863 C CA . ALA A 1 111 ? -13.729 4.500 15.629 1.00 85.19 111 ALA A CA 1
ATOM 864 C C . ALA A 1 111 ? -12.647 5.004 14.673 1.00 85.19 111 ALA A C 1
ATOM 866 O O . ALA A 1 111 ? -12.414 4.413 13.621 1.00 85.19 111 ALA A O 1
ATOM 867 N N . GLY A 1 112 ? -12.028 6.126 15.032 1.00 87.06 112 GLY A N 1
ATOM 868 C CA . GLY A 1 112 ? -11.096 6.843 14.174 1.00 87.06 112 GLY A CA 1
ATOM 869 C C . GLY A 1 112 ? -9.684 6.889 14.746 1.00 87.06 112 GLY A C 1
ATOM 870 O O . GLY A 1 112 ? -9.490 6.958 15.961 1.00 87.06 112 GLY A O 1
ATOM 871 N N . MET A 1 113 ? -8.694 6.899 13.863 1.00 87.94 113 MET A N 1
ATOM 872 C CA . MET A 1 113 ? -7.310 7.233 14.175 1.00 87.94 113 MET A CA 1
ATOM 873 C C . MET A 1 113 ? -6.839 8.350 13.250 1.00 87.94 113 MET A C 1
ATOM 875 O O . MET A 1 113 ? -6.965 8.232 12.034 1.00 87.94 113 MET A O 1
ATOM 879 N N . ALA A 1 114 ? -6.314 9.420 13.830 1.00 88.69 114 ALA A N 1
ATOM 880 C CA . ALA A 1 114 ? -5.775 10.562 13.112 1.00 88.69 114 ALA A CA 1
ATOM 881 C C . ALA A 1 114 ? -4.248 10.600 13.241 1.00 88.69 114 ALA A C 1
ATOM 883 O O . ALA A 1 114 ? -3.674 10.316 14.297 1.00 88.69 114 ALA A O 1
ATOM 884 N N . PHE A 1 115 ? -3.606 10.996 12.153 1.00 86.62 115 PHE A N 1
ATOM 885 C CA . PHE A 1 115 ? -2.168 11.078 11.940 1.00 86.62 115 PHE A CA 1
ATOM 886 C C . PHE A 1 115 ? -1.844 12.487 11.418 1.00 86.62 115 PHE A C 1
ATOM 888 O O . PHE A 1 115 ? -1.593 12.671 10.228 1.00 86.62 115 PHE A O 1
ATOM 895 N N . PRO A 1 116 ? -1.887 13.522 12.274 1.00 82.38 116 PRO A N 1
ATOM 896 C CA . PRO A 1 116 ? -1.821 14.903 11.806 1.00 82.38 116 PRO A CA 1
ATOM 897 C C . PRO A 1 116 ? -0.589 15.207 10.937 1.00 82.38 116 PRO A C 1
ATOM 899 O O . PRO A 1 116 ? 0.534 14.801 11.223 1.00 82.38 116 PRO A O 1
ATOM 902 N N . GLY A 1 117 ? -0.768 15.968 9.860 1.00 77.12 117 GLY A N 1
ATOM 903 C CA . GLY A 1 117 ? 0.360 16.476 9.077 1.00 77.12 117 GLY A CA 1
ATOM 904 C C . GLY A 1 117 ? 1.116 15.432 8.247 1.00 77.12 117 GLY A C 1
ATOM 905 O O . GLY A 1 117 ? 2.240 15.724 7.820 1.00 77.12 117 GLY A O 1
ATOM 906 N N . THR A 1 118 ? 0.539 14.253 7.987 1.00 79.81 118 THR A N 1
ATOM 907 C CA . THR A 1 118 ? 1.013 13.337 6.938 1.00 79.81 118 THR A CA 1
ATOM 908 C C . THR A 1 118 ? 0.043 13.271 5.756 1.00 79.81 118 THR A C 1
ATOM 910 O O . THR A 1 118 ? -1.156 13.169 5.969 1.00 79.81 118 THR A O 1
ATOM 913 N N . PRO A 1 119 ? 0.528 13.325 4.502 1.00 82.12 119 PRO A N 1
ATOM 914 C CA . PRO A 1 119 ? -0.323 13.125 3.331 1.00 82.12 119 PRO A CA 1
ATOM 915 C C . PRO A 1 119 ? -0.745 11.666 3.119 1.00 82.12 119 PRO A C 1
ATOM 917 O O . PRO A 1 119 ? -1.715 11.413 2.407 1.00 82.12 119 PRO A O 1
ATOM 920 N N . SER A 1 120 ? 0.001 10.684 3.639 1.00 89.00 120 SER A N 1
ATOM 921 C CA . SER A 1 120 ? -0.357 9.273 3.473 1.00 89.00 120 SER A CA 1
ATOM 922 C C . SER A 1 120 ? 0.211 8.393 4.579 1.00 89.00 120 SER A C 1
ATOM 924 O O . SER A 1 120 ? 1.376 8.529 4.963 1.00 89.00 120 SER A O 1
ATOM 926 N N . VAL A 1 121 ? -0.603 7.444 5.042 1.00 92.06 121 VAL A N 1
ATOM 927 C CA . VAL A 1 121 ? -0.314 6.620 6.217 1.00 92.06 121 VAL A CA 1
ATOM 928 C C . VAL A 1 121 ? -0.506 5.129 5.948 1.00 92.06 121 VAL A C 1
ATOM 930 O O . VAL A 1 121 ? -1.556 4.711 5.466 1.00 92.06 121 VAL A O 1
ATOM 933 N N . GLY A 1 122 ? 0.503 4.318 6.270 1.00 94.19 122 GLY A N 1
ATOM 934 C CA . GLY A 1 122 ? 0.426 2.853 6.307 1.00 94.19 122 GLY A CA 1
ATOM 935 C C . GLY A 1 122 ? 0.479 2.331 7.742 1.00 94.19 122 GLY A C 1
ATOM 936 O O . GLY A 1 122 ? 1.046 2.980 8.619 1.00 94.19 122 GLY A O 1
ATOM 937 N N . LEU A 1 123 ? -0.096 1.155 7.992 1.00 93.94 123 LEU A N 1
ATOM 938 C CA . LEU A 1 123 ? -0.244 0.604 9.343 1.00 93.94 123 LEU A CA 1
ATOM 939 C C . LEU A 1 123 ? 0.415 -0.766 9.458 1.00 93.94 123 LEU A C 1
ATOM 941 O O . LEU A 1 123 ? 0.040 -1.686 8.730 1.00 93.94 123 LEU A O 1
ATOM 945 N N . VAL A 1 124 ? 1.353 -0.911 10.393 1.00 93.69 124 VAL A N 1
ATOM 946 C CA . VAL A 1 124 ? 2.044 -2.174 10.667 1.00 93.69 124 VAL A CA 1
ATOM 947 C C . VAL A 1 124 ? 1.522 -2.756 11.973 1.00 93.69 124 VAL A C 1
ATOM 949 O O . VAL A 1 124 ? 1.634 -2.142 13.037 1.00 93.69 124 VAL A O 1
ATOM 952 N N . PHE A 1 125 ? 0.960 -3.956 11.888 1.00 92.50 125 PHE A N 1
ATOM 953 C CA . PHE A 1 125 ? 0.444 -4.699 13.024 1.00 92.50 125 PHE A CA 1
ATOM 954 C C . PHE A 1 125 ? 1.395 -5.830 13.387 1.00 92.50 125 PHE A C 1
ATOM 956 O O . PHE A 1 125 ? 1.715 -6.651 12.533 1.00 92.50 125 PHE A O 1
ATOM 963 N N . ASN A 1 126 ? 1.757 -5.930 14.664 1.00 90.81 126 ASN A N 1
ATOM 964 C CA . ASN A 1 126 ? 2.438 -7.107 15.212 1.00 90.81 126 ASN A CA 1
ATOM 965 C C . ASN A 1 126 ? 1.460 -8.164 15.747 1.00 90.81 126 ASN A C 1
ATOM 967 O O . ASN A 1 126 ? 1.851 -9.256 16.160 1.00 90.81 126 ASN A O 1
ATOM 971 N N . ASN A 1 127 ? 0.170 -7.832 15.774 1.00 89.06 127 ASN A N 1
ATOM 972 C CA . ASN A 1 127 ? -0.907 -8.777 16.001 1.00 89.06 127 ASN A CA 1
ATOM 973 C C . ASN A 1 127 ? -2.138 -8.318 15.222 1.00 89.06 127 ASN A C 1
ATOM 975 O O . ASN A 1 127 ? -2.620 -7.203 15.430 1.00 89.06 127 ASN A O 1
ATOM 979 N N . PHE A 1 128 ? -2.636 -9.168 14.329 1.00 90.44 128 PHE A N 1
ATOM 980 C CA . PHE A 1 128 ? -3.804 -8.892 13.498 1.00 90.44 128 PHE A CA 1
ATOM 981 C C . PHE A 1 128 ? -4.770 -10.074 13.569 1.00 90.44 128 PHE A C 1
ATOM 983 O O . PHE A 1 128 ? -4.810 -10.938 12.695 1.00 90.44 128 PHE A O 1
ATOM 990 N N . PHE A 1 129 ? -5.522 -10.142 14.666 1.00 89.62 129 PHE A N 1
ATOM 991 C CA . PHE A 1 129 ? -6.476 -11.211 14.929 1.00 89.62 129 PHE A CA 1
ATOM 992 C C . PHE A 1 129 ? -7.918 -10.724 14.794 1.00 89.62 129 PHE A C 1
ATOM 994 O O . PHE A 1 129 ? -8.364 -9.849 15.545 1.00 89.62 129 PHE A O 1
ATOM 1001 N N . ILE A 1 130 ? -8.661 -11.360 13.883 1.00 89.38 130 ILE A N 1
ATOM 1002 C CA . ILE A 1 130 ? -10.089 -11.130 13.658 1.00 89.38 130 ILE A CA 1
ATOM 1003 C C . ILE A 1 130 ? -10.861 -12.423 13.955 1.00 89.38 130 ILE A C 1
ATOM 1005 O O . ILE A 1 130 ? -10.652 -13.427 13.274 1.00 89.38 130 ILE A O 1
ATOM 1009 N N . PRO A 1 131 ? -11.769 -12.442 14.947 1.00 89.25 131 PRO A N 1
ATOM 1010 C CA . PRO A 1 131 ? -12.539 -13.637 15.265 1.00 89.25 131 PRO A CA 1
ATOM 1011 C C . PRO A 1 131 ? -13.568 -13.955 14.173 1.00 89.25 131 PRO A C 1
ATOM 1013 O O . PRO A 1 131 ? -14.140 -13.074 13.531 1.00 89.25 131 PRO A O 1
ATOM 1016 N N . GLN A 1 132 ? -13.868 -15.241 13.991 1.00 91.31 132 GLN A N 1
ATOM 1017 C CA . GLN A 1 132 ? -14.844 -15.686 12.997 1.00 91.31 132 GLN A CA 1
ATOM 1018 C C . GLN A 1 132 ? -16.242 -15.097 13.249 1.00 91.31 132 GLN A C 1
ATOM 1020 O O . GLN A 1 132 ? -16.835 -15.313 14.310 1.00 91.31 132 GLN A O 1
ATOM 1025 N N . GLY A 1 133 ? -16.805 -14.445 12.228 1.00 89.06 133 GLY A N 1
ATOM 1026 C CA . GLY A 1 133 ? -18.100 -13.755 12.295 1.00 89.06 133 GLY A CA 1
ATOM 1027 C C . GLY A 1 133 ? -17.990 -12.252 12.562 1.00 89.06 133 GLY A C 1
ATOM 1028 O O . GLY A 1 133 ? -19.021 -11.596 12.684 1.00 89.06 133 GLY A O 1
ATOM 1029 N N . VAL A 1 134 ? -16.766 -11.723 12.648 1.00 89.31 134 VAL A N 1
ATOM 1030 C CA . VAL A 1 134 ? -16.471 -10.289 12.635 1.00 89.31 134 VAL A CA 1
ATOM 1031 C C . VAL A 1 134 ? -15.800 -9.934 11.310 1.00 89.31 134 VAL A C 1
ATOM 1033 O O . VAL A 1 134 ? -14.944 -10.675 10.822 1.00 89.31 134 VAL A O 1
ATOM 1036 N N . GLU A 1 135 ? -16.198 -8.802 10.745 1.00 91.81 135 GLU A N 1
ATOM 1037 C CA . GLU A 1 135 ? -15.577 -8.188 9.574 1.00 91.81 135 GLU A CA 1
ATOM 1038 C C . GLU A 1 135 ? -14.991 -6.836 9.971 1.00 91.81 135 GLU A C 1
ATOM 1040 O O . GLU A 1 135 ? -15.630 -6.076 10.703 1.00 91.81 135 GLU A O 1
ATOM 1045 N N . LEU A 1 136 ? -13.793 -6.535 9.478 1.00 91.19 136 LEU A N 1
ATOM 1046 C CA . LEU A 1 136 ? -13.141 -5.243 9.650 1.00 91.19 136 LEU A CA 1
ATOM 1047 C C . LEU A 1 136 ? -12.998 -4.548 8.298 1.00 91.19 136 LEU A C 1
ATOM 1049 O O . LEU A 1 136 ? -12.438 -5.112 7.361 1.00 91.19 136 LEU A O 1
ATOM 1053 N N . TYR A 1 137 ? -13.438 -3.300 8.230 1.00 93.25 137 TYR A N 1
ATOM 1054 C CA . TYR A 1 137 ? -13.149 -2.389 7.132 1.00 93.25 137 TYR A CA 1
ATOM 1055 C C . TYR A 1 137 ? -12.296 -1.239 7.655 1.00 93.25 137 TYR A C 1
ATOM 1057 O O . TYR A 1 137 ? -12.484 -0.781 8.785 1.00 93.25 137 TYR A O 1
ATOM 1065 N N . ILE A 1 138 ? -11.357 -0.777 6.836 1.00 93.25 138 ILE A N 1
ATOM 1066 C CA . ILE A 1 138 ? -10.517 0.382 7.142 1.00 93.25 138 ILE A CA 1
ATOM 1067 C C . ILE A 1 138 ? -10.538 1.309 5.936 1.00 93.25 138 ILE A C 1
ATOM 1069 O O . ILE A 1 138 ? -10.326 0.856 4.809 1.00 93.25 138 ILE A O 1
ATOM 1073 N N . TYR A 1 139 ? -10.828 2.586 6.171 1.00 93.00 139 TYR A N 1
ATOM 1074 C CA . TYR A 1 139 ? -10.989 3.565 5.100 1.00 93.00 139 TYR A CA 1
ATOM 1075 C C . TYR A 1 139 ? -10.768 5.011 5.574 1.00 93.00 139 TYR A C 1
ATOM 1077 O O . TYR A 1 139 ? -11.002 5.311 6.748 1.00 93.00 139 TYR A O 1
ATOM 1085 N N . PRO A 1 140 ? -10.372 5.936 4.685 1.00 91.88 140 PRO A N 1
ATOM 1086 C CA . PRO A 1 140 ? -10.381 7.371 4.957 1.00 91.88 140 PRO A CA 1
ATOM 1087 C C . PRO A 1 140 ? -11.802 7.925 5.164 1.00 91.88 140 PRO A C 1
ATOM 1089 O O . PRO A 1 140 ? -12.739 7.410 4.553 1.00 91.88 140 PRO A O 1
ATOM 1092 N N . PRO A 1 141 ? -12.006 9.006 5.945 1.00 90.50 141 PRO A N 1
ATOM 1093 C CA . PRO A 1 141 ? -13.327 9.605 6.186 1.00 90.50 141 PRO A CA 1
ATOM 1094 C C . PRO A 1 141 ? -14.158 9.946 4.941 1.00 90.50 141 PRO A C 1
ATOM 1096 O O . PRO A 1 141 ? -15.380 10.060 5.041 1.00 90.50 141 PRO A O 1
ATOM 1099 N N . ASP A 1 142 ? -13.510 10.143 3.793 1.00 87.69 142 ASP A N 1
ATOM 1100 C CA . ASP A 1 142 ? -14.136 10.460 2.508 1.00 87.69 142 ASP A CA 1
ATOM 1101 C C . ASP A 1 142 ? -14.472 9.226 1.647 1.00 87.69 142 ASP A C 1
ATOM 1103 O O . ASP A 1 142 ? -15.091 9.377 0.595 1.00 87.69 142 ASP A O 1
ATOM 1107 N N . TYR A 1 143 ? -14.140 8.012 2.107 1.00 88.06 143 TYR A N 1
ATOM 1108 C CA . TYR A 1 143 ? -14.344 6.737 1.402 1.00 88.06 143 TYR A CA 1
ATOM 1109 C C . TYR A 1 143 ? -13.564 6.594 0.092 1.00 88.06 143 TYR A C 1
ATOM 1111 O O . TYR A 1 143 ? -13.902 5.728 -0.716 1.00 88.06 143 TYR A O 1
ATOM 1119 N N . SER A 1 144 ? -12.526 7.404 -0.121 1.00 84.62 144 SER A N 1
ATOM 1120 C CA . SER A 1 144 ? -11.693 7.351 -1.331 1.00 84.62 144 SER A CA 1
ATOM 1121 C C . SER A 1 144 ? -11.025 5.986 -1.546 1.00 84.62 144 SER A C 1
ATOM 1123 O O . SER A 1 144 ? -10.872 5.552 -2.684 1.00 84.62 144 SER A O 1
ATOM 1125 N N . ASP A 1 145 ? -10.686 5.276 -0.466 1.00 88.00 145 ASP A N 1
ATOM 1126 C CA . ASP A 1 145 ? -10.069 3.945 -0.499 1.00 88.00 145 ASP A CA 1
ATOM 1127 C C . ASP A 1 145 ? -10.629 3.068 0.632 1.00 88.00 145 ASP A C 1
ATOM 1129 O O . ASP A 1 145 ? -10.252 3.205 1.796 1.00 88.00 145 ASP A O 1
ATOM 1133 N N . VAL A 1 146 ? -11.575 2.182 0.304 1.00 92.19 146 VAL A N 1
ATOM 1134 C CA . VAL A 1 146 ? -12.196 1.268 1.273 1.00 92.19 146 VAL A CA 1
ATOM 1135 C C . VAL A 1 146 ? -11.577 -0.115 1.169 1.00 92.19 146 VAL A C 1
ATOM 1137 O O . VAL A 1 146 ? -11.758 -0.804 0.167 1.00 92.19 146 VAL A O 1
ATOM 1140 N N . ARG A 1 147 ? -10.9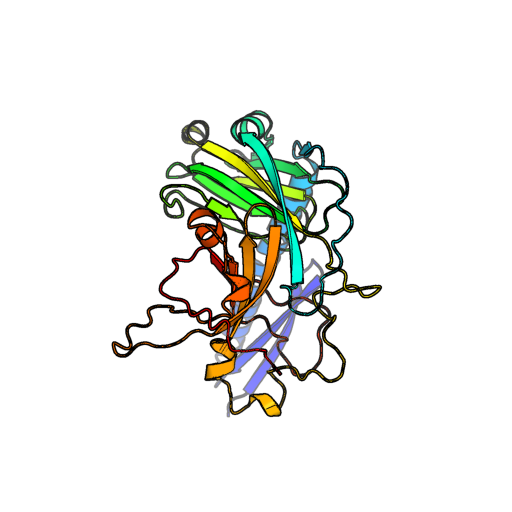07 -0.559 2.239 1.00 92.06 147 ARG A N 1
ATOM 1141 C CA . ARG A 1 147 ? -10.252 -1.871 2.285 1.00 92.06 147 ARG A CA 1
ATOM 1142 C C . ARG A 1 147 ? -10.930 -2.806 3.273 1.00 92.06 147 ARG A C 1
ATOM 1144 O O . ARG A 1 147 ? -11.282 -2.408 4.383 1.00 92.06 147 ARG A O 1
ATOM 1151 N N . GLY A 1 148 ? -11.085 -4.056 2.851 1.00 92.25 148 GLY A N 1
ATOM 1152 C CA . GLY A 1 148 ? -11.821 -5.099 3.558 1.00 92.25 148 GLY A CA 1
ATOM 1153 C C . GLY A 1 148 ? -12.992 -5.652 2.725 1.00 92.25 148 GLY A C 1
ATOM 1154 O O . GLY A 1 148 ? -13.128 -5.299 1.553 1.00 92.25 148 GLY A O 1
ATOM 1155 N N . PRO A 1 149 ? -13.840 -6.520 3.303 1.00 93.25 149 PRO A N 1
ATOM 1156 C CA . PRO A 1 149 ? -13.774 -6.977 4.688 1.00 93.25 149 PRO A CA 1
ATOM 1157 C C . PRO A 1 149 ? -12.520 -7.810 4.945 1.00 93.25 149 PRO A C 1
ATOM 1159 O O . PRO A 1 149 ? -12.277 -8.798 4.261 1.00 93.25 149 PRO A O 1
ATOM 1162 N N . PHE A 1 150 ? -11.750 -7.434 5.962 1.00 92.62 150 PHE A N 1
ATOM 1163 C CA . PHE A 1 150 ? -10.777 -8.328 6.568 1.00 92.62 150 PHE A CA 1
ATOM 1164 C C . PHE A 1 150 ? -11.508 -9.252 7.536 1.00 92.62 150 PHE A C 1
ATOM 1166 O O . PHE A 1 150 ? -12.345 -8.823 8.335 1.00 92.62 150 PHE A O 1
ATOM 1173 N N . THR A 1 151 ? -11.183 -10.531 7.461 1.00 92.44 151 THR A N 1
ATOM 1174 C CA . THR A 1 151 ? -11.812 -11.609 8.213 1.00 92.44 151 THR A CA 1
ATOM 1175 C C . THR A 1 151 ? -10.748 -12.519 8.815 1.00 92.44 151 THR A C 1
ATOM 1177 O O . THR A 1 151 ? -9.554 -12.394 8.546 1.00 92.44 151 THR A O 1
ATOM 1180 N N . TRP A 1 152 ? -11.186 -13.510 9.589 1.00 89.38 152 TRP A N 1
ATOM 1181 C CA . TRP A 1 152 ? -10.309 -14.556 10.118 1.00 89.38 152 TRP A CA 1
ATOM 1182 C C . TRP A 1 152 ? -9.498 -15.307 9.041 1.00 89.38 152 TRP A C 1
ATOM 1184 O O . TRP A 1 152 ? -8.492 -15.930 9.364 1.00 89.38 152 TRP A O 1
ATOM 1194 N N . LYS A 1 153 ? -9.926 -15.271 7.768 1.00 90.50 153 LYS A N 1
ATOM 1195 C CA . LYS A 1 153 ? -9.226 -15.912 6.641 1.00 90.50 153 LYS A CA 1
ATOM 1196 C C . LYS A 1 153 ? -8.040 -15.101 6.125 1.00 90.50 153 LYS A C 1
ATOM 1198 O O . LYS A 1 153 ? -7.148 -15.670 5.506 1.00 90.50 153 LYS A O 1
ATOM 1203 N N . ASP A 1 154 ? -8.046 -13.795 6.367 1.00 86.81 154 ASP A N 1
ATOM 1204 C CA . ASP A 1 154 ? -7.000 -12.869 5.923 1.00 86.81 154 ASP A CA 1
ATOM 1205 C C . ASP A 1 154 ? -5.818 -12.842 6.897 1.00 86.81 154 ASP A C 1
ATOM 1207 O O . ASP A 1 154 ? -4.759 -12.281 6.611 1.00 86.81 154 ASP A O 1
ATOM 1211 N N . MET A 1 155 ? -5.989 -13.492 8.048 1.00 81.12 155 MET A N 1
ATOM 1212 C CA . MET A 1 155 ? -4.953 -13.651 9.047 1.00 81.12 155 MET A CA 1
ATOM 1213 C C . MET A 1 155 ? -3.831 -14.540 8.513 1.00 81.12 155 MET A C 1
ATOM 1215 O O . MET A 1 155 ? -4.023 -15.718 8.205 1.00 81.12 155 MET A O 1
ATOM 1219 N N . ARG A 1 156 ? -2.628 -13.975 8.462 1.00 70.50 156 ARG A N 1
ATOM 1220 C CA . ARG A 1 156 ? -1.382 -14.720 8.273 1.00 70.50 156 ARG A CA 1
ATOM 1221 C C . ARG A 1 156 ? -0.706 -14.893 9.633 1.00 70.50 156 ARG A C 1
ATOM 1223 O O . ARG A 1 156 ? -0.959 -14.129 10.560 1.00 70.50 156 ARG A O 1
ATOM 1230 N N . SER A 1 157 ? 0.136 -15.912 9.783 1.00 62.28 157 SER A N 1
ATOM 1231 C CA . SER A 1 157 ? 0.956 -16.057 10.989 1.00 62.28 157 SER A CA 1
ATOM 1232 C C . SER A 1 157 ? 1.997 -14.932 11.044 1.00 62.28 157 SER A C 1
ATOM 1234 O O . SER A 1 157 ? 2.882 -14.909 10.191 1.00 62.28 157 SER A O 1
ATOM 1236 N N . GLY A 1 158 ? 1.911 -14.040 12.035 1.00 67.44 158 GLY A N 1
ATOM 1237 C CA . GLY A 1 158 ? 2.904 -12.986 12.282 1.00 67.44 158 GLY A CA 1
ATOM 1238 C C . GLY A 1 158 ? 2.382 -11.570 12.036 1.00 67.44 158 GLY A C 1
ATOM 1239 O O . GLY A 1 158 ? 1.230 -11.268 12.350 1.00 67.44 158 GLY A O 1
ATOM 1240 N N . ASP A 1 159 ? 3.259 -10.717 11.504 1.00 79.62 159 ASP A N 1
ATOM 1241 C CA . ASP A 1 159 ? 2.996 -9.301 11.253 1.00 79.62 159 ASP A CA 1
ATOM 1242 C C . ASP A 1 159 ? 2.092 -9.094 10.029 1.00 79.62 159 ASP A C 1
ATOM 1244 O O . ASP A 1 159 ? 2.153 -9.832 9.041 1.00 79.62 159 ASP A O 1
ATOM 1248 N N . PHE A 1 160 ? 1.257 -8.060 10.074 1.00 89.88 160 PHE A N 1
ATOM 1249 C CA . PHE A 1 160 ? 0.362 -7.687 8.984 1.00 89.88 160 PHE A CA 1
ATOM 1250 C C . PHE A 1 160 ? 0.580 -6.225 8.617 1.00 89.88 160 PHE A C 1
ATOM 1252 O O . PHE A 1 160 ? 0.538 -5.352 9.482 1.00 89.88 160 PHE A O 1
ATOM 1259 N N . PHE A 1 161 ? 0.779 -5.952 7.331 1.00 93.00 161 PHE A N 1
ATOM 1260 C CA . PHE A 1 161 ? 0.968 -4.595 6.838 1.00 93.00 161 PHE A CA 1
ATOM 1261 C C . PHE A 1 161 ? -0.215 -4.161 5.987 1.00 93.00 161 PHE A C 1
ATOM 1263 O O . PHE A 1 161 ? -0.533 -4.799 4.982 1.00 93.00 161 PHE A O 1
ATOM 1270 N N . LEU A 1 162 ? -0.833 -3.045 6.367 1.00 93.25 162 LEU A N 1
ATOM 1271 C CA . LEU A 1 162 ? -1.732 -2.302 5.498 1.00 93.25 162 LEU A CA 1
ATOM 1272 C C . LEU A 1 162 ? -0.929 -1.232 4.759 1.00 93.25 162 L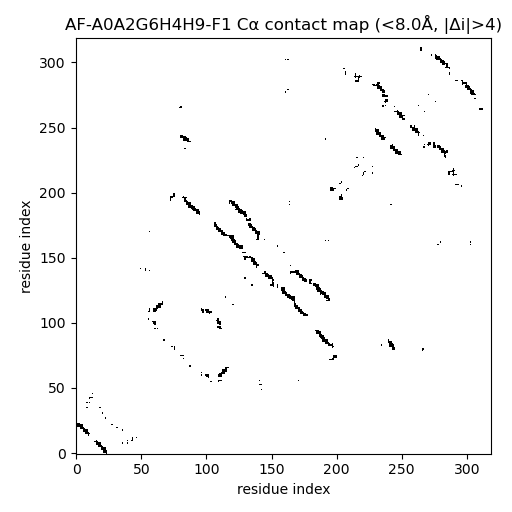EU A C 1
ATOM 1274 O O . LEU A 1 162 ? -0.446 -0.297 5.410 1.00 93.25 162 LEU A O 1
ATOM 1278 N N . PRO A 1 163 ? -0.824 -1.326 3.419 1.00 93.50 163 PRO A N 1
ATOM 1279 C CA . PRO A 1 163 ? -0.148 -0.317 2.621 1.00 93.50 163 PRO A CA 1
ATOM 1280 C C . PRO A 1 163 ? -0.716 1.090 2.847 1.00 93.50 163 PRO A C 1
ATOM 1282 O O . PRO A 1 163 ? -1.841 1.234 3.331 1.00 93.50 163 PRO A O 1
ATOM 1285 N N . PRO A 1 164 ? 0.006 2.142 2.453 1.00 92.69 164 PRO A N 1
ATOM 1286 C CA . PRO A 1 164 ? -0.428 3.508 2.695 1.00 92.69 164 PRO A CA 1
ATOM 1287 C C . PRO A 1 164 ? -1.784 3.861 2.082 1.00 92.69 164 PRO A C 1
ATOM 1289 O O . PRO A 1 164 ? -2.074 3.494 0.943 1.00 92.69 164 PRO A O 1
ATOM 1292 N N . PHE A 1 165 ? -2.603 4.580 2.843 1.00 91.88 165 PHE A N 1
ATOM 1293 C CA . PHE A 1 165 ? -3.783 5.305 2.379 1.00 91.88 165 PHE A CA 1
ATOM 1294 C C . PHE A 1 165 ? -3.395 6.752 2.095 1.00 91.88 165 PHE A C 1
ATOM 1296 O O . PHE A 1 165 ? -2.635 7.326 2.874 1.00 91.88 165 PHE A O 1
ATOM 1303 N N . HIS A 1 166 ? -3.949 7.365 1.048 1.00 88.88 166 HIS A N 1
ATOM 1304 C CA . HIS A 1 166 ? -3.782 8.799 0.793 1.00 88.88 166 HIS A CA 1
ATOM 1305 C C . HIS A 1 166 ? -4.693 9.629 1.709 1.00 88.88 166 HIS A C 1
ATOM 1307 O O . HIS A 1 166 ? -5.672 10.234 1.281 1.00 88.88 166 HIS A O 1
ATOM 1313 N N . SER A 1 167 ? -4.426 9.569 3.010 1.00 89.06 167 SER A N 1
ATOM 1314 C CA . SER A 1 167 ? -5.174 10.290 4.031 1.00 89.06 167 SER A CA 1
ATOM 1315 C C . SER A 1 167 ? -4.347 10.442 5.301 1.00 89.06 167 SER A C 1
ATOM 1317 O O . SER A 1 167 ? -3.464 9.630 5.583 1.00 89.06 167 SER A O 1
ATOM 1319 N N . ASP A 1 168 ? -4.676 11.464 6.084 1.00 89.50 168 ASP A N 1
ATOM 1320 C CA . ASP A 1 168 ? -4.139 11.693 7.423 1.00 89.50 168 ASP A CA 1
ATOM 1321 C C . ASP A 1 168 ? -5.017 11.075 8.519 1.00 89.50 168 ASP A C 1
ATOM 1323 O O . ASP A 1 168 ? -4.707 11.194 9.698 1.00 89.50 168 ASP A O 1
ATOM 1327 N N . SER A 1 169 ? -6.125 10.429 8.158 1.00 91.00 169 SER A N 1
ATOM 1328 C CA . SER A 1 169 ? -7.126 9.945 9.102 1.00 91.00 169 SER A CA 1
ATOM 1329 C C . SER A 1 169 ? -7.754 8.662 8.578 1.00 91.00 169 SER A C 1
ATOM 1331 O O . SER A 1 169 ? -8.083 8.560 7.401 1.00 91.00 169 SER A O 1
ATOM 1333 N N . LEU A 1 170 ? -7.956 7.677 9.450 1.00 92.38 170 LEU A N 1
ATOM 1334 C CA . LEU A 1 170 ? -8.562 6.395 9.099 1.00 92.38 170 LEU A CA 1
ATOM 1335 C C . LEU A 1 170 ? -9.679 6.035 10.067 1.00 92.38 170 LEU A C 1
ATOM 1337 O O . LEU A 1 170 ? -9.552 6.186 11.281 1.00 92.38 170 LEU A O 1
ATOM 1341 N N . VAL A 1 171 ? -10.765 5.509 9.518 1.00 91.06 171 VAL A N 1
ATOM 1342 C CA . VAL A 1 171 ? -11.881 4.933 10.256 1.00 91.06 171 VAL A CA 1
ATOM 1343 C C . VAL A 1 171 ? -11.760 3.417 10.215 1.00 91.06 171 VAL A C 1
ATOM 1345 O O . VAL A 1 171 ? -11.545 2.826 9.160 1.00 91.06 171 VAL A O 1
ATOM 1348 N N . PHE A 1 172 ? -11.930 2.798 11.376 1.00 90.75 172 PHE A N 1
ATOM 1349 C C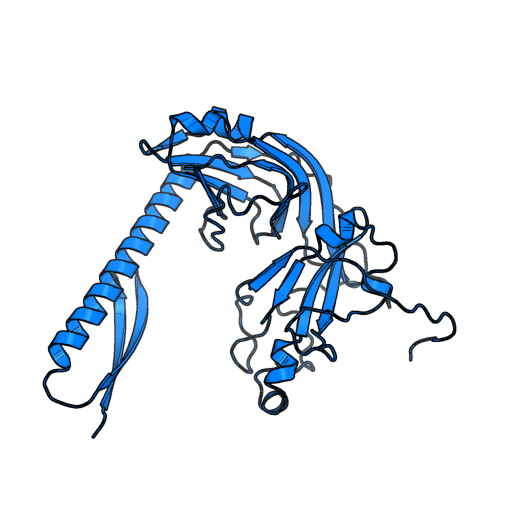A . PHE A 1 172 ? -12.048 1.361 11.560 1.00 90.75 172 PHE A CA 1
ATOM 1350 C C . PHE A 1 172 ? -13.529 1.044 11.781 1.00 90.75 172 PHE A C 1
ATOM 1352 O O . PHE A 1 172 ? -14.120 1.478 12.774 1.00 90.75 172 PHE A O 1
ATOM 1359 N N . GLU A 1 173 ? -14.127 0.307 10.850 1.00 89.31 173 GLU A N 1
ATOM 1360 C CA . GLU A 1 173 ? -15.519 -0.141 10.901 1.00 89.31 173 GLU A CA 1
ATOM 1361 C C . GLU A 1 173 ? -15.557 -1.643 11.174 1.00 89.31 173 GLU A C 1
ATOM 1363 O O . GLU A 1 173 ? -15.042 -2.447 10.399 1.00 89.31 173 GLU A O 1
ATOM 1368 N N . LEU A 1 174 ? -16.182 -2.025 12.286 1.00 88.19 174 LEU A N 1
ATOM 1369 C CA . LEU A 1 174 ? -16.367 -3.417 12.671 1.00 88.19 174 LEU A CA 1
ATOM 1370 C C . LEU A 1 174 ? -17.820 -3.814 12.543 1.00 88.19 174 LEU A C 1
ATOM 1372 O O . LEU A 1 174 ? -18.684 -3.216 13.185 1.00 88.19 174 LEU A O 1
ATOM 1376 N N . ASN A 1 175 ? -18.053 -4.871 11.775 1.00 88.44 175 ASN A N 1
ATOM 1377 C CA . ASN A 1 175 ? -19.367 -5.435 11.525 1.00 88.44 175 ASN A CA 1
ATOM 1378 C C . ASN A 1 175 ? -19.464 -6.872 12.067 1.00 88.44 175 ASN A C 1
ATOM 1380 O O . ASN A 1 175 ? -18.464 -7.587 12.161 1.00 88.44 175 ASN A O 1
ATOM 1384 N N . GLY A 1 176 ? -20.675 -7.304 12.415 1.00 83.50 176 GLY A N 1
ATOM 1385 C CA . GLY A 1 176 ? -20.991 -8.692 12.748 1.00 83.50 176 GLY A CA 1
ATOM 1386 C C . GLY A 1 176 ? -21.074 -8.991 14.246 1.00 83.50 176 GLY A C 1
ATOM 1387 O O . GLY A 1 176 ? -21.395 -8.117 15.056 1.00 83.50 176 GLY A O 1
ATOM 1388 N N . ALA A 1 177 ? -20.808 -10.257 14.588 1.00 79.62 177 ALA A N 1
ATOM 1389 C CA . ALA A 1 177 ? -21.086 -10.918 15.868 1.00 79.62 177 ALA A CA 1
ATOM 1390 C C . ALA A 1 177 ? -20.592 -10.130 17.098 1.00 79.62 177 ALA A C 1
ATOM 1392 O O . ALA A 1 177 ? -19.420 -10.212 17.484 1.00 79.62 177 ALA A O 1
ATOM 1393 N N . VAL A 1 178 ? -21.501 -9.374 17.728 1.00 74.69 178 VAL A N 1
ATOM 1394 C CA . VAL A 1 178 ? -21.225 -8.467 18.858 1.00 74.69 178 VAL A CA 1
ATOM 1395 C C . VAL A 1 178 ? -20.534 -9.199 20.010 1.00 74.69 178 VAL A C 1
ATOM 1397 O O . VAL A 1 178 ? -19.579 -8.689 20.591 1.00 74.69 178 VAL A O 1
ATOM 1400 N N . GLU A 1 179 ? -20.975 -10.420 20.301 1.00 79.06 179 GLU A N 1
ATOM 1401 C CA . GLU A 1 179 ? -20.484 -11.266 21.386 1.00 79.06 179 GLU A CA 1
ATOM 1402 C C . GLU A 1 179 ? -19.035 -11.734 21.198 1.00 79.06 179 GLU A C 1
ATOM 1404 O O . GLU A 1 179 ? -18.372 -12.083 22.173 1.00 79.06 179 GLU A O 1
ATOM 1409 N N . LYS A 1 180 ? -18.518 -11.709 19.964 1.00 80.75 180 LYS A N 1
ATOM 1410 C CA . LYS A 1 180 ? -17.143 -12.117 19.648 1.00 80.75 180 LYS A CA 1
ATOM 1411 C C . LYS A 1 180 ? -16.173 -10.948 19.553 1.00 80.75 180 LYS A C 1
ATOM 1413 O O . LYS A 1 180 ? -14.969 -11.175 19.479 1.00 80.75 180 LYS A O 1
ATOM 1418 N N . ARG A 1 181 ? -16.653 -9.701 19.582 1.00 76.50 181 ARG A N 1
ATOM 1419 C CA . ARG A 1 181 ? -15.804 -8.507 19.418 1.00 76.50 181 ARG A CA 1
ATOM 1420 C C . ARG A 1 181 ? -14.734 -8.363 20.496 1.00 76.50 181 ARG A C 1
ATOM 1422 O O . ARG A 1 181 ? -13.675 -7.820 20.215 1.00 76.50 181 ARG A O 1
ATOM 1429 N N . SER A 1 182 ? -14.977 -8.876 21.702 1.00 77.44 182 SER A N 1
ATOM 1430 C CA . SER A 1 182 ? -13.990 -8.893 22.793 1.00 77.44 182 SER A CA 1
ATOM 1431 C C . SER A 1 182 ? -12.757 -9.749 22.489 1.00 77.44 182 SER A C 1
ATOM 1433 O O . SER A 1 182 ? -11.728 -9.570 23.134 1.00 77.44 182 SER A O 1
ATOM 1435 N N . LEU A 1 183 ? -12.851 -10.659 21.514 1.00 82.81 183 LEU A N 1
ATOM 1436 C CA . LEU A 1 183 ? -11.741 -11.488 21.054 1.00 82.81 183 LEU A CA 1
ATOM 1437 C C . LEU A 1 183 ? -10.902 -10.798 19.971 1.00 82.81 183 LEU A C 1
ATOM 1439 O O . LEU A 1 183 ? -9.848 -11.321 19.625 1.00 82.81 183 LEU A O 1
ATOM 1443 N N . LEU A 1 184 ? -11.348 -9.662 19.418 1.00 85.19 184 LEU A N 1
ATOM 1444 C CA . LEU A 1 184 ? -10.569 -8.904 18.440 1.00 85.19 184 LEU A CA 1
ATOM 1445 C C . LEU A 1 184 ? -9.261 -8.430 19.084 1.00 85.19 184 LEU A C 1
ATOM 1447 O O . LEU A 1 184 ? -9.279 -7.773 20.126 1.00 85.19 184 LEU A O 1
ATOM 1451 N N . ASN A 1 185 ? -8.133 -8.716 18.439 1.00 86.81 185 ASN A N 1
ATOM 1452 C CA . ASN A 1 185 ? -6.830 -8.263 18.905 1.00 86.81 185 ASN A CA 1
ATOM 1453 C C . ASN A 1 185 ? -6.038 -7.704 17.729 1.00 86.81 185 ASN A C 1
ATOM 1455 O O . ASN A 1 185 ? -5.414 -8.444 16.973 1.00 86.81 185 ASN A O 1
ATOM 1459 N N . LEU A 1 186 ? -6.100 -6.383 17.581 1.00 88.25 186 LEU A N 1
ATOM 1460 C CA . LEU A 1 186 ? -5.273 -5.646 16.637 1.00 88.25 186 LEU A CA 1
ATOM 1461 C C . LEU A 1 186 ? -4.304 -4.799 17.455 1.00 88.25 186 LEU A C 1
ATOM 1463 O O . LEU A 1 186 ? -4.736 -3.987 18.280 1.00 88.25 186 LEU A O 1
ATOM 1467 N N . SER A 1 187 ? -3.013 -5.006 17.244 1.00 90.38 187 SER A N 1
ATOM 1468 C CA . SER A 1 187 ? -1.951 -4.241 17.886 1.00 90.38 187 SER A CA 1
ATOM 1469 C C . SER A 1 187 ? -1.038 -3.686 16.806 1.00 90.38 187 SER A C 1
ATOM 1471 O O . SER A 1 187 ? -0.493 -4.441 16.005 1.00 90.38 187 SER A O 1
ATOM 1473 N N . LEU A 1 188 ? -0.932 -2.362 16.766 1.00 90.69 188 LEU A N 1
ATOM 1474 C CA . LEU A 1 188 ? 0.014 -1.636 15.937 1.00 90.69 188 LEU A CA 1
ATOM 1475 C C . LEU A 1 188 ? 1.361 -1.594 16.650 1.00 90.69 188 LEU A C 1
ATOM 1477 O O . LEU A 1 188 ? 1.419 -1.325 17.856 1.00 90.69 188 LEU A O 1
ATOM 1481 N N . SER A 1 189 ? 2.415 -1.853 15.886 1.00 92.06 189 SER A N 1
ATOM 1482 C CA . SER A 1 189 ? 3.806 -1.707 16.314 1.00 92.06 189 SER A CA 1
ATOM 1483 C C . SER A 1 189 ? 4.492 -0.521 15.648 1.00 92.06 189 SER A C 1
ATOM 1485 O O . SER A 1 189 ? 5.407 0.059 16.235 1.00 92.06 189 SER A O 1
ATOM 1487 N N . GLU A 1 190 ? 4.065 -0.158 14.435 1.00 92.31 190 GLU A N 1
ATOM 1488 C CA . GLU A 1 190 ? 4.622 0.954 13.669 1.00 92.31 190 GLU A CA 1
ATOM 1489 C C . GLU A 1 190 ? 3.569 1.588 12.753 1.00 92.31 190 GLU A C 1
ATOM 1491 O O . GLU A 1 190 ? 2.565 0.975 12.373 1.00 92.31 190 GLU A O 1
ATOM 1496 N N . VAL A 1 191 ? 3.836 2.830 12.361 1.00 92.12 191 VAL A N 1
ATOM 1497 C CA . VAL A 1 191 ? 3.080 3.565 11.347 1.00 92.12 191 VAL A CA 1
ATOM 1498 C C . VAL A 1 191 ? 4.054 4.018 10.268 1.00 92.12 191 VAL A C 1
ATOM 1500 O O . VAL A 1 191 ? 5.049 4.674 10.570 1.00 92.12 191 VAL A O 1
ATOM 1503 N N . LEU A 1 192 ? 3.774 3.689 9.008 1.00 92.50 192 LEU A N 1
ATOM 1504 C CA . LEU A 1 192 ? 4.490 4.268 7.876 1.00 92.50 192 LEU A CA 1
ATOM 1505 C C . LEU A 1 192 ? 3.921 5.656 7.596 1.00 92.50 192 LEU A C 1
ATOM 1507 O O . LEU A 1 192 ? 2.761 5.788 7.217 1.00 92.50 192 LEU A O 1
ATOM 1511 N N . VAL A 1 193 ? 4.756 6.677 7.736 1.00 89.62 193 VAL A N 1
ATOM 1512 C CA . VAL A 1 193 ? 4.439 8.060 7.387 1.00 89.62 193 VAL A CA 1
ATOM 1513 C C . VAL A 1 193 ? 5.103 8.387 6.057 1.00 89.62 193 VAL A C 1
ATOM 1515 O O . VAL A 1 193 ? 6.327 8.527 5.986 1.00 89.62 193 VAL A O 1
ATOM 1518 N N . MET A 1 194 ? 4.305 8.542 5.001 1.00 85.31 194 MET A N 1
ATOM 1519 C CA . MET A 1 194 ? 4.819 8.999 3.711 1.00 85.31 194 MET A CA 1
ATOM 1520 C C . MET A 1 194 ? 4.784 10.518 3.622 1.00 85.31 194 MET A C 1
ATOM 1522 O O . MET A 1 194 ? 3.923 11.179 4.208 1.00 85.31 194 MET A O 1
ATOM 1526 N N . ARG A 1 195 ? 5.712 11.079 2.851 1.00 76.69 195 ARG A N 1
ATOM 1527 C CA . ARG A 1 195 ? 5.664 12.467 2.377 1.00 76.69 195 ARG A CA 1
ATOM 1528 C C . ARG A 1 195 ? 6.099 12.494 0.923 1.00 76.69 195 ARG A C 1
ATOM 1530 O O . ARG A 1 195 ? 6.684 11.535 0.431 1.00 76.69 195 ARG A O 1
ATOM 1537 N N . THR A 1 196 ? 5.824 13.601 0.246 1.00 71.12 196 THR A N 1
ATOM 1538 C CA . THR A 1 196 ? 6.330 13.841 -1.104 1.00 71.12 196 THR A CA 1
ATOM 1539 C C . THR A 1 196 ? 7.864 13.810 -1.090 1.00 71.12 196 THR A C 1
ATOM 1541 O O . THR A 1 196 ? 8.451 14.639 -0.386 1.00 71.12 196 THR A O 1
ATOM 1544 N N . PRO A 1 197 ? 8.523 12.890 -1.820 1.00 68.44 197 PRO A N 1
ATOM 1545 C CA . PRO A 1 197 ? 9.974 12.913 -1.939 1.00 68.44 197 PRO A CA 1
ATOM 1546 C C . PRO A 1 197 ? 10.487 14.237 -2.498 1.00 68.44 197 PRO A C 1
ATOM 1548 O O . PRO A 1 197 ? 9.822 14.855 -3.334 1.00 68.44 197 PRO A O 1
ATOM 1551 N N . LEU A 1 198 ? 11.705 14.617 -2.102 1.00 62.06 198 LEU A N 1
ATOM 1552 C CA . LEU A 1 198 ? 12.447 15.711 -2.723 1.00 62.06 198 LEU A CA 1
ATOM 1553 C C . LEU A 1 198 ? 13.729 15.207 -3.399 1.00 62.06 198 LEU A C 1
ATOM 1555 O O . LEU A 1 198 ? 14.461 14.389 -2.843 1.00 62.06 198 LEU A O 1
ATOM 1559 N N . TYR A 1 199 ? 14.025 15.762 -4.573 1.00 61.41 199 TYR A N 1
ATOM 1560 C CA . TYR A 1 199 ? 15.338 15.696 -5.215 1.00 61.41 199 TYR A CA 1
ATOM 1561 C C . TYR A 1 199 ? 15.801 17.125 -5.512 1.00 61.41 199 TYR A C 1
ATOM 1563 O O . TYR A 1 199 ? 15.236 17.817 -6.364 1.00 61.41 199 TYR A O 1
ATOM 1571 N N . GLY A 1 200 ? 16.771 17.624 -4.743 1.00 66.75 200 GLY A N 1
ATOM 1572 C CA . GLY A 1 200 ? 17.094 19.049 -4.706 1.00 66.75 200 GLY A CA 1
ATOM 1573 C C . GLY A 1 200 ? 15.866 19.898 -4.344 1.00 66.75 2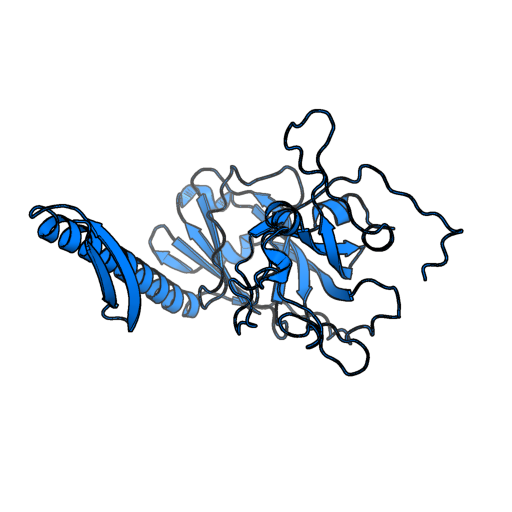00 GLY A C 1
ATOM 1574 O O . GLY A 1 200 ? 15.298 19.767 -3.263 1.00 66.75 200 GLY A O 1
ATOM 1575 N N . LYS A 1 201 ? 15.434 20.774 -5.264 1.00 60.34 201 LYS A N 1
ATOM 1576 C CA . LYS A 1 201 ? 14.231 21.620 -5.103 1.00 60.34 201 LYS A CA 1
ATOM 1577 C C . LYS A 1 201 ? 12.956 21.005 -5.691 1.00 60.34 201 LYS A C 1
ATOM 1579 O O . LYS A 1 201 ? 11.891 21.613 -5.585 1.00 60.34 201 LYS A O 1
ATOM 1584 N N . PHE A 1 202 ? 13.055 19.847 -6.339 1.00 61.75 202 PHE A N 1
ATOM 1585 C CA . PHE A 1 202 ? 11.938 19.229 -7.040 1.00 61.75 202 PHE A CA 1
ATOM 1586 C C . PHE A 1 202 ? 11.178 18.291 -6.113 1.00 61.75 202 PHE A C 1
ATOM 1588 O O . PHE A 1 202 ? 11.773 17.458 -5.433 1.00 61.75 202 PHE A O 1
ATOM 1595 N N . LYS A 1 203 ? 9.852 18.428 -6.112 1.00 67.38 203 LYS A N 1
ATOM 1596 C CA . LYS A 1 203 ? 8.943 17.426 -5.557 1.00 67.38 203 LYS A CA 1
ATOM 1597 C C . LYS A 1 203 ? 8.818 16.293 -6.564 1.00 67.38 203 LYS A C 1
ATOM 1599 O O . LYS A 1 203 ? 8.639 16.560 -7.747 1.00 67.38 203 LYS A O 1
ATOM 1604 N N . LEU A 1 204 ? 8.920 15.061 -6.086 1.00 71.44 204 LEU A N 1
ATOM 1605 C CA . LEU A 1 204 ? 8.747 13.855 -6.886 1.00 71.44 204 LEU A CA 1
ATOM 1606 C C . LEU A 1 204 ? 7.520 13.089 -6.387 1.00 71.44 204 LEU A C 1
ATOM 1608 O O . LEU A 1 204 ? 7.169 13.157 -5.210 1.00 71.44 204 LEU A O 1
ATOM 1612 N N . GLY A 1 205 ? 6.852 12.360 -7.275 1.00 77.50 205 GLY A N 1
ATOM 1613 C CA . GLY A 1 205 ? 5.617 11.650 -6.961 1.00 77.50 205 GLY A CA 1
ATOM 1614 C C . GLY A 1 205 ? 4.780 11.364 -8.202 1.00 77.50 205 GLY A C 1
ATOM 1615 O O . GLY A 1 205 ? 5.265 11.456 -9.328 1.00 77.50 205 GLY A O 1
ATOM 1616 N N . PHE A 1 206 ? 3.512 11.026 -7.987 1.00 82.75 206 PHE A N 1
ATOM 1617 C CA . PHE A 1 206 ? 2.543 10.895 -9.070 1.00 82.75 206 PHE A CA 1
ATOM 1618 C C . PHE A 1 206 ? 2.480 12.186 -9.908 1.00 82.75 206 PHE A C 1
ATOM 1620 O O . PHE A 1 206 ? 2.485 13.283 -9.353 1.00 82.75 206 PHE A O 1
ATOM 1627 N N . GLY A 1 207 ? 2.472 12.049 -11.237 1.00 81.69 207 GLY A N 1
ATOM 1628 C CA . GLY A 1 207 ? 2.433 13.180 -12.171 1.00 81.69 207 GLY A CA 1
ATOM 1629 C C . GLY A 1 207 ? 3.735 13.985 -12.294 1.00 81.69 207 GLY A C 1
ATOM 1630 O O . GLY A 1 207 ? 3.751 14.984 -13.000 1.00 81.69 207 GLY A O 1
ATOM 1631 N N . HIS A 1 208 ? 4.820 13.567 -11.633 1.00 83.12 208 HIS A N 1
ATOM 1632 C CA . HIS A 1 208 ? 6.121 14.250 -11.681 1.00 83.12 208 HIS A CA 1
ATOM 1633 C C . HIS A 1 208 ? 7.146 13.582 -12.617 1.00 83.12 208 HIS A C 1
ATOM 1635 O O . HIS A 1 208 ? 8.329 13.914 -12.547 1.00 83.12 208 HIS A O 1
ATOM 1641 N N . ALA A 1 209 ? 6.725 12.628 -13.455 1.00 85.62 209 ALA A N 1
ATOM 1642 C CA . ALA A 1 209 ? 7.550 12.174 -14.575 1.00 85.62 209 ALA A CA 1
ATOM 1643 C C . ALA A 1 209 ? 7.818 13.359 -15.520 1.00 85.62 209 ALA A C 1
ATOM 1645 O O . ALA A 1 209 ? 6.961 14.231 -15.663 1.00 85.62 209 ALA A O 1
ATOM 1646 N N . GLU A 1 210 ? 9.008 13.422 -16.118 1.00 85.62 210 GLU A N 1
ATOM 1647 C CA . GLU A 1 210 ? 9.347 14.509 -17.040 1.00 85.62 210 GLU A CA 1
ATOM 1648 C C . GLU A 1 210 ? 8.585 14.369 -18.363 1.00 85.62 210 GLU A C 1
ATOM 1650 O O . GLU A 1 210 ? 8.215 13.270 -18.767 1.00 85.62 210 GLU A O 1
ATOM 1655 N N . ASP A 1 211 ? 8.403 15.482 -19.076 1.00 87.94 211 ASP A N 1
ATOM 1656 C CA . ASP A 1 211 ? 7.638 15.530 -20.332 1.00 87.94 211 ASP A CA 1
ATOM 1657 C C . ASP A 1 211 ? 8.228 14.657 -21.463 1.00 87.94 211 ASP A C 1
ATOM 1659 O O . ASP A 1 211 ? 7.597 14.480 -22.503 1.00 87.94 211 ASP A O 1
ATOM 1663 N N . CYS A 1 212 ? 9.452 14.142 -21.299 1.00 92.31 212 CYS A N 1
ATOM 1664 C CA . CYS A 1 212 ? 10.083 13.219 -22.243 1.00 92.31 212 CYS A CA 1
ATOM 1665 C C . CYS A 1 212 ? 9.684 11.748 -22.029 1.00 92.31 212 CYS A C 1
ATOM 1667 O O . CYS A 1 212 ? 9.944 10.920 -22.903 1.00 92.31 212 CYS A O 1
ATOM 1669 N N . GLU A 1 213 ? 9.075 11.423 -20.889 1.00 93.88 213 GLU A N 1
ATOM 1670 C CA . GLU A 1 213 ? 8.602 10.081 -20.565 1.00 93.88 213 GLU A CA 1
ATOM 1671 C C . GLU A 1 213 ? 7.291 9.791 -21.309 1.00 93.88 213 GLU A C 1
ATOM 1673 O O . GLU A 1 213 ? 6.401 10.638 -21.398 1.00 93.88 213 GLU A O 1
ATOM 1678 N N . ILE A 1 214 ? 7.154 8.575 -21.846 1.00 95.19 214 ILE A N 1
ATOM 1679 C CA . ILE A 1 214 ? 6.002 8.180 -22.668 1.00 95.19 214 ILE A CA 1
ATOM 1680 C C . ILE A 1 214 ? 5.123 7.216 -21.879 1.00 95.19 214 ILE A C 1
ATOM 1682 O O . ILE A 1 214 ? 5.583 6.181 -21.390 1.00 95.19 214 ILE A O 1
ATOM 1686 N N . ASN A 1 215 ? 3.830 7.520 -21.794 1.00 95.69 215 ASN A N 1
ATOM 1687 C CA . ASN A 1 215 ? 2.880 6.629 -21.145 1.00 95.69 215 ASN A CA 1
ATOM 1688 C C . 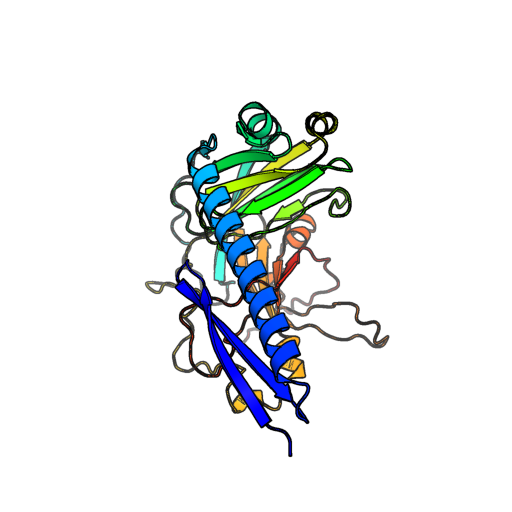ASN A 1 215 ? 2.758 5.302 -21.898 1.00 95.69 215 ASN A C 1
ATOM 1690 O O . ASN A 1 215 ? 2.591 5.250 -23.112 1.00 95.69 215 ASN A O 1
ATOM 1694 N N . VAL A 1 216 ? 2.755 4.196 -21.153 1.00 95.62 216 VAL A N 1
ATOM 1695 C CA . VAL A 1 216 ? 2.782 2.834 -21.720 1.00 95.62 216 VAL A CA 1
ATOM 1696 C C . VAL A 1 216 ? 1.522 2.446 -22.514 1.00 95.62 216 VAL A C 1
ATOM 1698 O O . VAL A 1 216 ? 1.479 1.395 -23.147 1.00 95.62 216 VAL A O 1
ATOM 1701 N N . ASN A 1 217 ? 0.474 3.268 -22.451 1.00 95.75 217 ASN A N 1
ATOM 1702 C CA . ASN A 1 217 ? -0.761 3.111 -23.221 1.00 95.75 217 ASN A CA 1
ATOM 1703 C C . ASN A 1 217 ? -0.843 4.085 -24.416 1.00 95.75 217 ASN A C 1
ATOM 1705 O O . ASN A 1 217 ? -1.920 4.267 -24.982 1.00 95.75 217 ASN A O 1
ATOM 1709 N N . CYS A 1 218 ? 0.275 4.718 -24.784 1.00 97.00 218 CYS A N 1
ATOM 1710 C CA . CYS A 1 218 ? 0.487 5.324 -26.097 1.00 97.00 218 CYS A CA 1
ATOM 1711 C C . CYS A 1 218 ? 0.822 4.253 -27.148 1.00 97.00 218 CYS A C 1
ATOM 1713 O O . CYS A 1 218 ? 1.097 3.102 -26.804 1.00 97.00 218 CYS A O 1
ATOM 1715 N N . SER A 1 219 ? 0.847 4.649 -28.424 1.00 97.50 219 SER A N 1
ATOM 1716 C CA . SER A 1 219 ? 1.127 3.761 -29.566 1.00 97.50 219 SER A CA 1
ATOM 1717 C C . SER A 1 219 ? 2.445 2.986 -29.455 1.00 97.50 219 SER A C 1
ATOM 1719 O O . SER A 1 219 ? 2.577 1.876 -29.957 1.00 97.50 219 SER A O 1
ATOM 1721 N N . GLU A 1 220 ? 3.426 3.549 -28.761 1.00 96.56 220 GLU A N 1
ATOM 1722 C CA . GLU A 1 220 ? 4.736 2.965 -28.498 1.00 96.56 220 GLU A CA 1
ATOM 1723 C C . GLU A 1 220 ? 4.645 1.699 -27.631 1.00 96.56 220 GLU A C 1
ATOM 1725 O O . GLU A 1 220 ? 5.529 0.843 -27.683 1.00 96.56 220 GLU A O 1
ATOM 1730 N N . GLY A 1 221 ? 3.579 1.571 -26.836 1.00 96.19 221 GLY A N 1
ATOM 1731 C CA . GLY A 1 221 ? 3.321 0.434 -25.959 1.00 96.19 221 GLY A CA 1
ATOM 1732 C C . GLY A 1 221 ? 2.436 -0.660 -26.563 1.00 96.19 221 GLY A C 1
ATOM 1733 O O . GLY A 1 221 ? 2.261 -1.691 -25.907 1.00 96.19 221 GLY A O 1
ATOM 1734 N N . ASP A 1 222 ? 1.899 -0.473 -27.775 1.00 96.31 222 ASP A N 1
ATOM 1735 C CA . ASP A 1 222 ? 0.926 -1.393 -28.395 1.00 96.31 222 ASP A CA 1
ATOM 1736 C C . ASP A 1 222 ? 1.498 -2.813 -28.572 1.00 96.31 222 ASP A C 1
ATOM 1738 O O . ASP A 1 222 ? 0.811 -3.808 -28.333 1.00 96.31 222 ASP A O 1
ATOM 1742 N N . ASP A 1 223 ? 2.790 -2.922 -28.896 1.00 97.44 223 ASP A N 1
ATOM 1743 C CA . ASP A 1 223 ? 3.479 -4.207 -29.087 1.00 97.44 223 ASP A CA 1
ATOM 1744 C C . ASP A 1 223 ? 3.945 -4.864 -27.765 1.00 97.44 223 ASP A C 1
ATOM 1746 O O . ASP A 1 223 ? 4.459 -5.985 -27.767 1.00 97.44 223 ASP A O 1
ATOM 1750 N N . TRP A 1 224 ? 3.754 -4.200 -26.617 1.00 96.19 224 TRP A N 1
ATOM 1751 C CA . TRP A 1 224 ? 4.320 -4.590 -25.313 1.00 96.19 224 TRP A CA 1
ATOM 1752 C C . TRP A 1 224 ? 3.259 -4.949 -24.264 1.00 96.19 224 TRP A C 1
ATOM 1754 O O . TRP A 1 224 ? 3.508 -4.890 -23.057 1.00 96.19 224 TRP A O 1
ATOM 1764 N N . GLU A 1 225 ? 2.064 -5.352 -24.705 1.00 94.69 225 GLU A N 1
ATOM 1765 C CA . GLU A 1 225 ? 0.901 -5.638 -23.850 1.00 94.69 225 GLU A CA 1
ATOM 1766 C C . GLU A 1 225 ? 1.167 -6.624 -22.703 1.00 94.69 225 GLU A C 1
ATOM 1768 O O . GLU A 1 225 ? 0.614 -6.483 -21.609 1.00 94.69 225 GLU A O 1
ATOM 1773 N N . MET A 1 226 ? 2.001 -7.641 -22.932 1.00 93.50 226 MET A N 1
ATOM 1774 C CA . MET A 1 226 ? 2.345 -8.616 -21.892 1.00 93.50 226 MET A CA 1
ATOM 1775 C C . MET A 1 226 ? 3.397 -8.062 -20.932 1.00 93.50 226 MET A C 1
ATOM 1777 O O . MET A 1 226 ? 3.278 -8.215 -19.719 1.00 93.50 226 MET A O 1
ATOM 1781 N N . GLN A 1 227 ? 4.410 -7.387 -21.468 1.00 95.25 227 GLN A N 1
ATOM 1782 C CA . GLN A 1 227 ? 5.538 -6.857 -20.717 1.00 95.25 227 GLN A CA 1
ATOM 1783 C C . GLN A 1 227 ? 5.091 -5.719 -19.803 1.00 95.25 227 GLN A C 1
ATOM 1785 O O . GLN A 1 227 ? 5.469 -5.708 -18.635 1.00 95.25 227 GLN A O 1
ATOM 1790 N N . LYS A 1 228 ? 4.213 -4.822 -20.268 1.00 95.06 228 LYS A N 1
ATOM 1791 C CA . LYS A 1 228 ? 3.704 -3.733 -19.424 1.00 95.06 228 LYS A CA 1
ATOM 1792 C C . LYS A 1 228 ? 2.902 -4.227 -18.218 1.00 95.06 228 LYS A C 1
ATOM 1794 O O . LYS A 1 228 ? 2.966 -3.611 -17.162 1.00 95.06 228 LYS A O 1
ATOM 1799 N N . LYS A 1 229 ? 2.214 -5.371 -18.334 1.00 94.75 229 LYS A N 1
ATOM 1800 C CA . LYS A 1 229 ? 1.501 -6.020 -17.214 1.00 94.75 229 LYS A CA 1
ATOM 1801 C C . LYS A 1 229 ? 2.438 -6.712 -16.221 1.00 94.75 229 LYS A C 1
ATOM 1803 O O . LYS A 1 229 ? 2.030 -6.975 -15.094 1.00 94.75 229 LYS A O 1
ATOM 1808 N N . ALA A 1 230 ? 3.667 -7.026 -16.634 1.00 96.62 230 ALA A N 1
ATOM 1809 C CA . ALA A 1 230 ? 4.681 -7.618 -15.766 1.00 96.62 230 ALA A CA 1
ATOM 1810 C C . ALA A 1 230 ? 5.407 -6.570 -14.909 1.00 96.62 230 ALA A C 1
ATOM 1812 O O . ALA A 1 230 ? 5.934 -6.923 -13.854 1.00 96.62 230 ALA A O 1
ATOM 1813 N N . VAL A 1 231 ? 5.435 -5.303 -15.339 1.00 97.75 231 VAL A N 1
ATOM 1814 C CA . VAL A 1 231 ? 6.088 -4.209 -14.609 1.00 97.75 231 VAL A CA 1
ATOM 1815 C C . VAL A 1 231 ? 5.298 -3.856 -13.353 1.00 97.75 231 VAL A C 1
ATOM 1817 O O . VAL A 1 231 ? 4.073 -3.728 -13.377 1.00 97.75 231 VAL A O 1
ATOM 1820 N N . VAL A 1 232 ? 6.016 -3.654 -12.251 1.00 97.38 232 VAL A N 1
ATOM 1821 C CA . VAL A 1 232 ? 5.440 -3.227 -10.976 1.00 97.38 232 VAL A CA 1
ATOM 1822 C C . VAL A 1 232 ? 6.208 -2.061 -10.380 1.00 97.38 232 VAL A C 1
ATOM 1824 O O . VAL A 1 232 ? 7.439 -2.003 -10.443 1.00 97.38 232 VAL A O 1
ATOM 1827 N N . ARG A 1 233 ? 5.476 -1.160 -9.727 1.00 95.75 233 ARG A N 1
ATOM 1828 C CA . ARG A 1 233 ? 6.051 -0.173 -8.809 1.00 95.75 233 ARG A CA 1
ATOM 1829 C C . ARG A 1 233 ? 6.167 -0.810 -7.426 1.00 95.75 233 ARG A C 1
ATOM 1831 O O . ARG A 1 233 ? 5.265 -1.522 -6.997 1.00 95.75 233 ARG A O 1
ATOM 1838 N N . ILE A 1 234 ? 7.270 -0.576 -6.728 1.00 96.50 234 ILE A N 1
ATOM 1839 C CA . ILE A 1 234 ? 7.587 -1.232 -5.455 1.00 96.50 234 ILE A CA 1
ATOM 1840 C C . ILE A 1 234 ? 7.763 -0.170 -4.377 1.00 96.50 234 ILE A C 1
ATOM 1842 O O . ILE A 1 234 ? 8.665 0.658 -4.489 1.00 96.50 234 ILE A O 1
ATOM 1846 N N . LEU A 1 235 ? 6.941 -0.224 -3.329 1.00 95.19 235 LEU A N 1
ATOM 1847 C CA . LEU A 1 235 ? 7.215 0.453 -2.064 1.00 95.19 235 LEU A CA 1
ATOM 1848 C C . LEU A 1 235 ? 7.989 -0.515 -1.179 1.00 95.19 235 LEU A C 1
ATOM 1850 O O . LEU A 1 235 ? 7.437 -1.505 -0.697 1.00 95.19 235 LEU A O 1
ATOM 1854 N N . LEU A 1 236 ? 9.270 -0.245 -0.989 1.00 93.94 236 LEU A N 1
ATOM 1855 C CA . LEU A 1 236 ? 10.154 -1.117 -0.235 1.00 93.94 236 LEU A CA 1
ATOM 1856 C C . LEU A 1 236 ? 10.480 -0.529 1.129 1.00 93.94 236 LEU A C 1
ATOM 1858 O O . LEU A 1 236 ? 10.625 0.682 1.272 1.00 93.94 236 LEU A O 1
ATOM 1862 N N . ARG A 1 237 ? 10.634 -1.413 2.112 1.00 93.94 237 ARG A N 1
ATOM 1863 C CA . ARG A 1 237 ? 11.158 -1.107 3.442 1.00 93.94 237 ARG A CA 1
ATOM 1864 C C . ARG A 1 237 ? 12.626 -1.516 3.523 1.00 93.94 237 ARG A C 1
ATOM 1866 O O . ARG A 1 237 ? 13.007 -2.553 2.975 1.00 93.94 237 ARG A O 1
ATOM 1873 N N . LYS A 1 238 ? 13.432 -0.716 4.219 1.00 91.31 238 LYS A N 1
ATOM 1874 C CA . LYS A 1 238 ? 14.802 -1.056 4.616 1.00 91.31 238 LYS A CA 1
ATOM 1875 C C . LYS A 1 238 ? 15.104 -0.406 5.964 1.00 91.31 238 LYS A C 1
ATOM 1877 O O . LYS A 1 238 ? 15.333 0.801 6.027 1.00 91.31 238 LYS A O 1
ATOM 1882 N N . GLY A 1 239 ? 15.075 -1.197 7.036 1.00 91.62 239 GLY A N 1
ATOM 1883 C CA . GLY A 1 239 ? 15.143 -0.664 8.394 1.00 91.62 239 GLY A CA 1
ATOM 1884 C C . GLY A 1 239 ? 13.896 0.158 8.720 1.00 91.62 239 GLY A C 1
ATOM 1885 O O . GLY A 1 239 ? 12.778 -0.353 8.658 1.00 91.62 239 GLY A O 1
ATOM 1886 N N . ASP A 1 240 ? 14.079 1.430 9.064 1.00 90.00 240 ASP A N 1
ATOM 1887 C CA . ASP A 1 240 ? 12.988 2.374 9.322 1.00 90.00 240 ASP A CA 1
ATOM 1888 C C . ASP A 1 240 ? 12.626 3.229 8.096 1.00 90.00 240 ASP A C 1
ATOM 1890 O O . ASP A 1 240 ? 11.690 4.016 8.155 1.00 90.00 240 ASP A O 1
ATOM 1894 N N . GLN A 1 241 ? 13.316 3.079 6.964 1.00 89.25 241 GLN A N 1
ATOM 1895 C CA . GLN A 1 241 ? 13.077 3.891 5.770 1.00 89.25 241 GLN A CA 1
ATOM 1896 C C . GLN A 1 241 ? 12.208 3.160 4.744 1.00 89.25 241 GLN A C 1
ATOM 1898 O O . GLN A 1 241 ? 12.299 1.939 4.574 1.00 89.25 241 GLN A O 1
ATOM 1903 N N . ALA A 1 242 ? 11.400 3.929 4.014 1.00 91.19 242 ALA A N 1
ATOM 1904 C CA . ALA A 1 242 ? 10.657 3.476 2.847 1.00 91.19 242 ALA A CA 1
ATOM 1905 C C . ALA A 1 242 ? 11.197 4.127 1.568 1.00 91.19 242 ALA A C 1
ATOM 1907 O O . ALA A 1 242 ? 11.529 5.314 1.568 1.00 91.19 242 ALA A O 1
ATOM 1908 N N . TYR A 1 243 ? 11.225 3.377 0.467 1.00 89.81 243 TYR A N 1
ATOM 1909 C CA . TYR A 1 243 ? 11.679 3.866 -0.837 1.00 89.81 243 TYR A CA 1
ATOM 1910 C C . TYR A 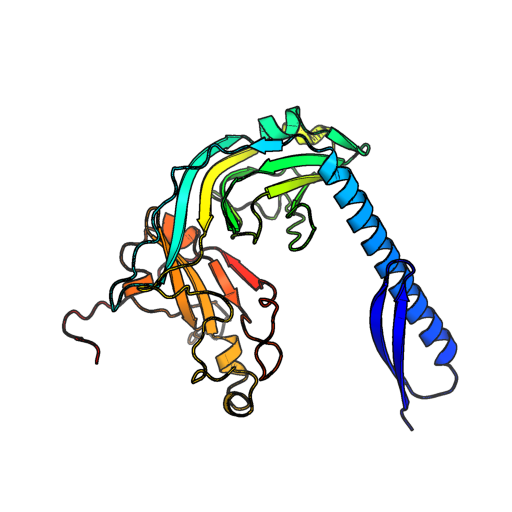1 243 ? 10.801 3.360 -1.983 1.00 89.81 243 TYR A C 1
ATOM 1912 O O . TYR A 1 243 ? 10.080 2.372 -1.847 1.00 89.81 243 TYR A O 1
ATOM 1920 N N . TRP A 1 244 ? 10.909 4.017 -3.133 1.00 91.44 244 TRP A N 1
ATOM 1921 C CA . TRP A 1 244 ? 10.339 3.579 -4.397 1.00 91.44 244 TRP A CA 1
ATOM 1922 C C . TRP A 1 244 ? 11.403 2.928 -5.280 1.00 91.44 244 TRP A C 1
ATOM 1924 O O . TRP A 1 244 ? 12.482 3.485 -5.482 1.00 91.44 244 TRP A O 1
ATOM 1934 N N . CYS A 1 245 ? 11.060 1.775 -5.848 1.00 93.62 245 CYS A N 1
ATOM 1935 C CA . CYS A 1 245 ? 11.773 1.149 -6.959 1.00 93.62 245 CYS A CA 1
ATOM 1936 C C . CYS A 1 245 ? 10.779 0.578 -7.980 1.00 93.62 245 CYS A C 1
ATOM 1938 O O . CYS A 1 245 ? 9.565 0.601 -7.776 1.00 93.62 245 CYS A O 1
ATOM 1940 N N . THR A 1 246 ? 11.314 0.020 -9.062 1.00 95.88 246 THR A N 1
ATOM 1941 C CA . THR A 1 246 ? 10.565 -0.719 -10.083 1.00 95.88 246 THR A CA 1
ATOM 1942 C C . THR A 1 246 ? 11.035 -2.170 -10.120 1.00 95.88 246 THR A C 1
ATOM 1944 O O . THR A 1 246 ? 12.179 -2.484 -9.773 1.00 95.88 246 THR A O 1
ATOM 1947 N N . GLY A 1 247 ? 10.163 -3.070 -10.555 1.00 97.00 247 GLY A N 1
ATOM 1948 C CA . GLY A 1 247 ? 10.522 -4.447 -10.863 1.00 97.00 247 GLY A CA 1
ATOM 1949 C C . GLY A 1 247 ? 9.689 -5.012 -11.998 1.00 97.00 247 GLY A C 1
ATOM 1950 O O . GLY A 1 247 ? 8.811 -4.339 -12.536 1.00 97.00 247 GLY A O 1
ATOM 1951 N N . SER A 1 248 ? 9.976 -6.258 -12.356 1.00 97.94 248 SER A N 1
ATOM 1952 C CA . SER A 1 248 ? 9.233 -6.992 -13.376 1.00 97.94 248 SER A CA 1
ATOM 1953 C C . SER A 1 248 ? 9.037 -8.444 -12.965 1.00 97.94 248 SER A C 1
ATOM 1955 O O . SER A 1 248 ? 9.952 -9.068 -12.417 1.00 97.94 248 SER A O 1
ATOM 1957 N N . LEU A 1 249 ? 7.849 -8.983 -13.226 1.00 97.69 249 LEU A N 1
ATOM 1958 C CA . LEU A 1 249 ? 7.581 -10.408 -13.096 1.00 97.69 249 LEU A CA 1
ATOM 1959 C C . LEU A 1 249 ? 8.386 -11.195 -14.134 1.00 97.69 249 LEU A C 1
ATOM 1961 O O . LEU A 1 249 ? 8.439 -10.835 -15.310 1.00 97.69 249 LEU A O 1
ATOM 1965 N N . VAL A 1 250 ? 8.978 -12.303 -13.703 1.00 96.44 250 VAL A N 1
ATOM 1966 C CA . VAL A 1 250 ? 9.736 -13.214 -14.563 1.00 96.44 250 VAL A CA 1
ATOM 1967 C C . VAL A 1 250 ? 9.173 -14.623 -14.447 1.00 96.44 250 VAL A C 1
ATOM 1969 O O . VAL A 1 250 ? 8.869 -15.103 -13.356 1.00 96.44 250 VAL A O 1
ATOM 1972 N N . ASN A 1 251 ? 9.017 -15.295 -15.586 1.00 95.50 251 ASN A N 1
ATOM 1973 C CA . ASN A 1 251 ? 8.578 -16.685 -15.599 1.00 95.50 251 ASN A CA 1
ATOM 1974 C C . ASN A 1 251 ? 9.736 -17.625 -15.220 1.00 95.50 251 ASN A C 1
ATOM 1976 O O . ASN A 1 251 ? 10.911 -17.255 -15.269 1.00 95.50 251 ASN A O 1
ATOM 1980 N N . ASN A 1 252 ? 9.400 -18.863 -14.877 1.00 95.00 252 ASN A N 1
ATOM 1981 C CA . ASN A 1 252 ? 10.352 -19.939 -14.641 1.00 95.00 252 ASN A CA 1
ATOM 1982 C C . ASN A 1 252 ? 10.097 -21.108 -15.614 1.00 95.00 252 ASN A C 1
ATOM 1984 O O . ASN A 1 252 ? 9.075 -21.153 -16.295 1.00 95.00 252 ASN A O 1
ATOM 1988 N N . THR A 1 253 ? 11.018 -22.073 -15.680 1.00 97.31 253 THR A N 1
ATOM 1989 C CA . THR A 1 253 ? 10.950 -23.201 -16.633 1.00 97.31 253 THR A CA 1
ATOM 1990 C C . THR A 1 253 ? 9.816 -24.197 -16.371 1.00 97.31 253 THR A C 1
ATOM 1992 O O . THR A 1 253 ? 9.571 -25.058 -17.210 1.00 97.31 253 THR A O 1
ATOM 1995 N N . ARG A 1 254 ? 9.138 -24.116 -15.219 1.00 97.12 254 ARG A N 1
ATOM 1996 C CA . ARG A 1 254 ? 7.962 -24.937 -14.890 1.00 97.12 254 ARG A CA 1
ATOM 1997 C C . ARG A 1 254 ? 6.651 -24.299 -15.349 1.00 97.12 254 ARG A C 1
ATOM 1999 O O . ARG A 1 254 ? 5.636 -24.982 -15.295 1.00 97.12 254 ARG A O 1
ATOM 2006 N N . GLU A 1 255 ? 6.668 -23.024 -15.749 1.00 95.25 255 GLU A N 1
ATOM 2007 C CA . GLU A 1 255 ? 5.485 -22.273 -16.199 1.00 95.25 255 GLU A CA 1
ATOM 2008 C C . GLU A 1 255 ? 4.304 -22.342 -15.212 1.00 95.25 255 GLU A C 1
ATOM 2010 O O . GLU A 1 255 ? 3.137 -22.354 -15.591 1.00 95.25 255 GLU A O 1
ATOM 2015 N N . ASP A 1 256 ? 4.601 -22.390 -13.913 1.00 96.44 256 ASP A N 1
ATOM 2016 C CA . ASP A 1 256 ? 3.609 -22.617 -12.857 1.00 96.44 256 ASP A CA 1
ATOM 2017 C C . ASP A 1 256 ? 3.001 -21.327 -12.289 1.00 96.44 256 ASP A C 1
ATOM 2019 O O . ASP A 1 256 ? 2.344 -21.352 -11.248 1.00 96.44 256 ASP A O 1
ATOM 2023 N N . TYR A 1 257 ? 3.215 -20.200 -12.975 1.00 93.25 257 TYR A N 1
ATOM 2024 C CA . TYR A 1 257 ? 2.770 -18.864 -12.570 1.00 93.25 257 TYR A CA 1
ATOM 2025 C C . TYR A 1 257 ? 3.271 -18.427 -11.186 1.00 93.25 257 TYR A C 1
ATOM 2027 O O . TYR A 1 257 ? 2.715 -17.500 -10.592 1.00 93.25 257 TYR A O 1
ATOM 2035 N N . TYR A 1 258 ? 4.331 -19.056 -10.662 1.00 94.88 258 TYR A N 1
ATOM 2036 C CA . TYR A 1 258 ? 4.945 -18.594 -9.425 1.00 94.88 258 TYR A CA 1
ATOM 2037 C C . TYR A 1 258 ? 5.502 -17.171 -9.629 1.00 94.88 258 TYR A C 1
ATOM 2039 O O . TYR A 1 258 ? 6.297 -16.967 -10.551 1.00 94.88 258 TYR A O 1
ATOM 2047 N N . PRO A 1 259 ? 5.112 -16.180 -8.801 1.00 94.44 259 PRO A N 1
ATOM 2048 C CA . PRO A 1 259 ? 5.364 -14.765 -9.068 1.00 94.44 259 PRO A CA 1
ATOM 2049 C C . PRO A 1 259 ? 6.793 -14.366 -8.681 1.00 94.44 259 PRO A C 1
ATOM 2051 O O . PRO A 1 259 ? 7.018 -13.634 -7.716 1.00 94.44 259 PRO A O 1
ATOM 2054 N N . TYR A 1 260 ? 7.786 -14.867 -9.415 1.00 96.75 260 TYR A N 1
ATOM 2055 C CA . TYR A 1 260 ? 9.150 -14.371 -9.286 1.00 96.75 260 TYR A CA 1
ATOM 2056 C C . TYR A 1 260 ? 9.224 -12.942 -9.802 1.00 96.75 260 TYR A C 1
ATOM 2058 O O . TYR A 1 260 ? 8.707 -12.624 -10.871 1.00 96.75 260 TYR A O 1
ATOM 2066 N N . LEU A 1 261 ? 9.893 -12.087 -9.039 1.00 97.00 261 LEU A N 1
ATOM 2067 C CA . LEU A 1 261 ? 10.029 -10.674 -9.340 1.00 97.00 261 LEU A CA 1
ATOM 2068 C C . LEU A 1 261 ? 11.504 -10.301 -9.354 1.00 97.00 261 LEU A C 1
ATOM 2070 O O . LEU A 1 261 ? 12.237 -10.581 -8.405 1.00 97.00 261 LEU A O 1
ATOM 2074 N N . LEU A 1 262 ? 11.920 -9.651 -10.436 1.00 96.94 262 LEU A N 1
ATOM 2075 C CA . LEU A 1 262 ? 13.258 -9.109 -10.613 1.00 96.94 262 LEU A CA 1
ATOM 2076 C C . LEU A 1 262 ? 13.253 -7.603 -10.331 1.00 96.94 262 LEU A C 1
ATOM 2078 O O . LEU A 1 262 ? 12.413 -6.870 -10.848 1.00 96.94 262 LEU A O 1
ATOM 2082 N N . THR A 1 263 ? 14.210 -7.138 -9.531 1.00 95.62 263 THR A N 1
ATOM 2083 C CA . THR A 1 263 ? 14.482 -5.715 -9.280 1.00 95.62 263 THR A CA 1
ATOM 2084 C C . THR A 1 263 ? 15.990 -5.496 -9.108 1.00 95.62 263 THR A C 1
ATOM 2086 O O . THR A 1 263 ? 16.763 -6.456 -9.104 1.00 95.62 263 THR A O 1
ATOM 2089 N N . ALA A 1 264 ? 16.431 -4.245 -8.986 1.00 92.06 264 ALA A N 1
ATOM 2090 C CA . ALA A 1 264 ? 17.841 -3.925 -8.811 1.00 92.06 264 ALA A CA 1
ATOM 2091 C C . ALA A 1 264 ? 18.347 -4.322 -7.412 1.00 92.06 264 ALA A C 1
ATOM 2093 O O . ALA A 1 264 ? 17.671 -4.098 -6.407 1.00 92.06 264 ALA A O 1
ATOM 2094 N N . ASP A 1 265 ? 19.577 -4.840 -7.323 1.00 89.81 265 ASP A N 1
ATOM 2095 C CA . ASP A 1 265 ? 20.180 -5.249 -6.043 1.00 89.81 265 ASP A CA 1
ATOM 2096 C C . ASP A 1 265 ? 20.220 -4.095 -5.028 1.00 89.81 265 ASP A C 1
ATOM 2098 O O . ASP A 1 265 ? 19.908 -4.294 -3.858 1.00 89.81 265 ASP A O 1
ATOM 2102 N N . HIS A 1 266 ? 20.508 -2.863 -5.464 1.00 87.25 266 HIS A N 1
ATOM 2103 C CA . HIS A 1 266 ? 20.575 -1.710 -4.557 1.00 87.25 266 HIS A CA 1
ATOM 2104 C C . HIS A 1 266 ? 19.228 -1.383 -3.880 1.00 87.25 266 HIS A C 1
ATOM 2106 O O . HIS A 1 266 ? 19.220 -0.838 -2.773 1.00 87.25 266 HIS A O 1
ATOM 2112 N N . CYS A 1 267 ? 18.096 -1.762 -4.488 1.00 90.00 267 CYS A N 1
ATOM 2113 C CA . CYS A 1 267 ? 16.774 -1.620 -3.881 1.00 90.00 267 CYS A CA 1
ATOM 2114 C C . CYS A 1 267 ? 16.651 -2.536 -2.651 1.00 90.00 267 CYS A C 1
ATOM 2116 O O . CYS A 1 267 ? 16.279 -2.078 -1.572 1.00 90.00 267 CYS A O 1
ATOM 2118 N N . GLY A 1 268 ? 17.059 -3.804 -2.779 1.00 88.88 268 GLY A N 1
ATOM 2119 C CA . GLY A 1 268 ? 16.922 -4.824 -1.730 1.00 88.88 268 GLY A CA 1
ATOM 2120 C C . GLY A 1 268 ? 18.111 -4.994 -0.787 1.00 88.88 268 GLY A C 1
ATOM 2121 O O . GLY A 1 268 ? 17.953 -5.546 0.299 1.00 88.88 268 GLY A O 1
ATOM 2122 N N . ARG A 1 269 ? 19.305 -4.523 -1.156 1.00 88.12 269 ARG A N 1
ATOM 2123 C CA . ARG A 1 269 ? 20.527 -4.728 -0.370 1.00 88.12 269 ARG A CA 1
ATOM 2124 C C . ARG A 1 269 ? 20.359 -4.213 1.058 1.00 88.12 269 ARG A C 1
ATOM 2126 O O . ARG A 1 269 ? 20.056 -3.034 1.251 1.00 88.12 269 ARG A O 1
ATOM 2133 N N . GLY A 1 270 ? 20.610 -5.086 2.032 1.00 87.69 270 GLY A N 1
ATOM 2134 C CA . GLY A 1 270 ? 20.518 -4.777 3.461 1.00 87.69 270 GLY A CA 1
ATOM 2135 C C . GLY A 1 270 ? 19.109 -4.860 4.055 1.00 87.69 270 GLY A C 1
ATOM 2136 O O . GLY A 1 270 ? 18.974 -4.638 5.252 1.00 87.69 270 GLY A O 1
ATOM 2137 N N . ALA A 1 271 ? 18.079 -5.185 3.264 1.00 93.50 271 ALA A N 1
ATOM 2138 C CA . ALA A 1 271 ? 16.748 -5.473 3.790 1.00 93.50 271 ALA A CA 1
ATOM 2139 C C . ALA A 1 271 ? 16.742 -6.832 4.513 1.00 93.50 271 ALA A C 1
ATOM 2141 O O . ALA A 1 271 ? 17.229 -7.834 3.986 1.00 93.50 271 ALA A O 1
ATOM 2142 N N . SER A 1 272 ? 16.195 -6.858 5.723 1.00 95.00 272 SER A N 1
ATOM 2143 C CA . SER A 1 272 ? 15.954 -8.079 6.495 1.00 95.00 272 SER A CA 1
ATOM 2144 C C . SER A 1 272 ? 14.754 -8.871 5.955 1.00 95.00 272 SER A C 1
ATOM 2146 O O . SER A 1 272 ? 13.959 -8.357 5.169 1.00 95.00 272 SER A O 1
ATOM 2148 N N . GLU A 1 273 ? 14.564 -10.117 6.401 1.00 93.12 273 GLU A N 1
ATOM 2149 C CA . GLU A 1 273 ? 13.341 -10.879 6.082 1.00 93.12 273 GLU A CA 1
ATOM 2150 C C . GLU A 1 273 ? 12.075 -10.160 6.562 1.00 93.12 273 GLU A C 1
ATOM 2152 O O . GLU A 1 273 ? 11.056 -10.162 5.869 1.00 93.12 273 GLU A O 1
ATOM 2157 N N . TYR A 1 274 ? 12.163 -9.492 7.716 1.00 92.75 274 TYR A N 1
ATOM 2158 C CA . TYR A 1 274 ? 11.092 -8.644 8.214 1.00 92.75 274 TYR A CA 1
ATOM 2159 C C . TYR A 1 274 ? 10.812 -7.499 7.241 1.00 92.75 274 TYR A C 1
ATOM 2161 O O . TYR A 1 274 ? 9.675 -7.355 6.808 1.00 92.75 274 TYR A O 1
ATOM 2169 N N . ASP A 1 275 ? 11.832 -6.759 6.798 1.00 94.88 275 ASP A N 1
ATOM 2170 C CA . ASP A 1 275 ? 11.651 -5.689 5.812 1.00 94.88 275 ASP A CA 1
ATOM 2171 C C . ASP A 1 275 ? 10.984 -6.203 4.529 1.00 94.88 275 ASP A C 1
ATOM 2173 O O . ASP A 1 275 ? 9.998 -5.625 4.075 1.00 94.88 275 ASP A O 1
ATOM 2177 N N . LEU A 1 276 ? 11.468 -7.324 3.979 1.00 94.94 276 LEU A N 1
ATOM 2178 C CA . LEU A 1 276 ? 10.927 -7.954 2.768 1.00 94.94 276 LEU A CA 1
ATOM 2179 C C . LEU A 1 276 ? 9.458 -8.373 2.923 1.00 94.94 276 LEU A C 1
ATOM 2181 O O . LEU A 1 276 ? 8.696 -8.304 1.956 1.00 94.94 276 LEU A O 1
ATOM 2185 N N . SER A 1 277 ? 9.035 -8.764 4.130 1.00 92.81 277 SER A N 1
ATOM 2186 C CA . SER A 1 277 ? 7.632 -9.075 4.437 1.00 92.81 277 SER A CA 1
ATOM 2187 C C . SER A 1 277 ? 6.710 -7.848 4.371 1.00 92.81 277 SER A C 1
ATOM 2189 O O . SER A 1 277 ? 5.504 -8.003 4.194 1.00 92.81 277 SER A O 1
ATOM 2191 N N . GLN A 1 278 ? 7.277 -6.639 4.456 1.00 94.56 278 GLN A N 1
ATOM 2192 C CA . GLN A 1 278 ? 6.562 -5.358 4.421 1.00 94.56 278 GLN A CA 1
ATOM 2193 C C . GLN A 1 278 ? 6.643 -4.659 3.052 1.00 94.56 278 GLN A C 1
ATOM 2195 O O . GLN A 1 278 ? 6.144 -3.547 2.898 1.00 94.56 278 GLN A O 1
ATOM 2200 N N . TRP A 1 279 ? 7.275 -5.267 2.043 1.00 96.06 279 TRP A N 1
ATOM 2201 C CA . TRP A 1 279 ? 7.309 -4.692 0.694 1.00 96.06 279 TRP A CA 1
ATOM 2202 C C . TRP A 1 279 ? 5.929 -4.737 0.042 1.00 96.06 279 TRP A C 1
ATOM 2204 O O . TRP A 1 279 ? 5.209 -5.725 0.181 1.00 96.06 279 TRP A O 1
ATOM 2214 N N . VAL A 1 280 ? 5.577 -3.690 -0.703 1.00 96.81 280 VAL A N 1
ATOM 2215 C CA . VAL A 1 280 ? 4.306 -3.590 -1.430 1.00 96.81 280 VAL A CA 1
ATOM 2216 C C . VAL A 1 280 ? 4.583 -3.469 -2.918 1.00 96.81 280 VAL A C 1
ATOM 2218 O O . VAL A 1 280 ? 5.311 -2.581 -3.358 1.00 96.81 280 VAL A O 1
ATOM 2221 N N . PHE A 1 281 ? 3.963 -4.345 -3.695 1.00 97.25 281 PHE A N 1
ATOM 2222 C CA . PHE A 1 281 ? 4.069 -4.393 -5.147 1.00 97.25 281 PHE A CA 1
ATOM 2223 C C . PHE A 1 281 ? 2.770 -3.883 -5.750 1.00 97.25 281 PHE A C 1
ATOM 2225 O O . PHE A 1 281 ? 1.722 -4.472 -5.504 1.00 97.25 281 PHE A O 1
ATOM 2232 N N . TYR A 1 282 ? 2.840 -2.798 -6.514 1.00 95.88 282 TYR A N 1
ATOM 2233 C CA . TYR A 1 282 ? 1.721 -2.158 -7.195 1.00 95.88 282 TYR A CA 1
ATOM 2234 C C . TYR A 1 282 ? 1.722 -2.595 -8.658 1.00 95.88 282 TYR A C 1
ATOM 2236 O O . TYR A 1 282 ? 2.647 -2.283 -9.414 1.00 95.88 282 TYR A O 1
ATOM 2244 N N . PHE A 1 283 ? 0.678 -3.315 -9.045 1.00 96.12 283 PHE A N 1
ATOM 2245 C CA . PHE A 1 283 ? 0.441 -3.788 -10.402 1.00 96.12 283 PHE A CA 1
ATOM 2246 C C . PHE A 1 283 ? -0.441 -2.800 -11.155 1.00 96.12 283 PHE A C 1
ATOM 2248 O O . PHE A 1 283 ? -1.233 -2.079 -10.546 1.00 96.12 283 PHE A O 1
ATOM 2255 N N . ASN A 1 284 ? -0.337 -2.801 -12.486 1.00 94.19 284 ASN A N 1
ATOM 2256 C CA . ASN A 1 284 ? -1.171 -1.975 -13.365 1.00 94.19 284 ASN A CA 1
ATOM 2257 C C . ASN A 1 284 ? -1.149 -0.475 -12.995 1.00 94.19 284 ASN A C 1
ATOM 2259 O O . ASN A 1 284 ? -2.136 0.236 -13.180 1.00 94.19 284 ASN A O 1
ATOM 2263 N N . TYR A 1 285 ? -0.015 0.002 -12.472 1.00 93.81 285 TYR A N 1
ATOM 2264 C CA . TYR A 1 285 ? 0.200 1.400 -12.112 1.00 93.81 285 TYR A CA 1
ATOM 2265 C C . TYR A 1 285 ? 0.579 2.204 -13.364 1.00 93.81 285 TYR A C 1
ATOM 2267 O O . TYR A 1 285 ? 1.752 2.449 -13.635 1.00 93.81 285 TYR A O 1
ATOM 2275 N N . ALA A 1 286 ? -0.421 2.546 -14.173 1.00 92.94 286 ALA A N 1
ATOM 2276 C CA . ALA A 1 286 ? -0.271 3.339 -15.389 1.00 92.94 286 ALA A CA 1
ATOM 2277 C C . ALA A 1 286 ? -1.553 4.129 -15.676 1.00 92.94 286 ALA A C 1
ATOM 2279 O O . ALA A 1 286 ? -2.645 3.710 -15.283 1.00 92.94 286 ALA A O 1
ATOM 2280 N N . PHE A 1 287 ? -1.436 5.244 -16.400 1.00 93.06 287 PHE A N 1
ATOM 2281 C CA . PHE A 1 287 ? -2.611 5.960 -16.890 1.00 93.06 287 PHE A CA 1
ATOM 2282 C C . PHE A 1 287 ? -3.438 5.081 -17.830 1.00 93.06 287 PHE A C 1
ATOM 2284 O O . PHE A 1 287 ? -2.870 4.320 -18.614 1.00 93.06 287 PHE A O 1
ATOM 2291 N N . PRO A 1 288 ? -4.779 5.174 -17.798 1.00 91.69 288 PRO A N 1
ATOM 2292 C CA . PRO A 1 288 ? -5.636 4.335 -18.631 1.00 91.69 288 PRO A CA 1
ATOM 2293 C C . PRO A 1 288 ? -5.532 4.658 -20.127 1.00 91.69 288 PRO A C 1
ATOM 2295 O O . PRO A 1 288 ? -5.985 3.853 -20.936 1.00 91.69 288 PRO A O 1
ATOM 2298 N N . GLN A 1 289 ? -5.000 5.824 -20.495 1.00 92.75 289 GLN A N 1
ATOM 2299 C CA . GLN A 1 289 ? -4.833 6.313 -21.867 1.00 92.75 289 GLN A CA 1
ATOM 2300 C C . GLN A 1 289 ? -3.421 6.899 -22.037 1.00 92.75 289 GLN A C 1
ATOM 2302 O O . GLN A 1 289 ? -2.638 6.904 -21.088 1.00 92.75 289 GLN A O 1
ATOM 2307 N N . CYS A 1 290 ? -3.100 7.374 -23.242 1.00 95.00 290 CYS A N 1
ATOM 2308 C CA . CYS A 1 290 ? -1.803 7.986 -23.541 1.00 95.00 290 CYS A CA 1
ATOM 2309 C C . CYS A 1 290 ? -1.586 9.328 -22.821 1.00 95.00 290 CYS A C 1
ATOM 2311 O O . CYS A 1 290 ? -0.467 9.625 -22.418 1.00 95.00 290 CYS A O 1
ATOM 2313 N N . ASP A 1 291 ? -2.637 10.124 -22.618 1.00 93.31 291 ASP A N 1
ATOM 2314 C CA . ASP A 1 291 ? -2.519 11.407 -21.922 1.00 93.31 291 ASP A CA 1
ATOM 2315 C C . ASP A 1 291 ? -2.348 11.225 -20.408 1.00 93.31 291 ASP A C 1
ATOM 2317 O O . ASP A 1 291 ? -2.917 10.309 -19.802 1.00 93.31 291 ASP A O 1
ATOM 2321 N N . ASN A 1 292 ? -1.612 12.149 -19.785 1.00 91.06 292 ASN A N 1
ATOM 2322 C CA . ASN A 1 292 ? -1.526 12.231 -18.330 1.00 91.06 292 ASN A CA 1
ATOM 2323 C C . ASN A 1 292 ? -2.912 12.508 -17.729 1.00 91.06 292 ASN A C 1
ATOM 2325 O O . ASN A 1 292 ? -3.645 13.386 -18.185 1.00 91.06 292 A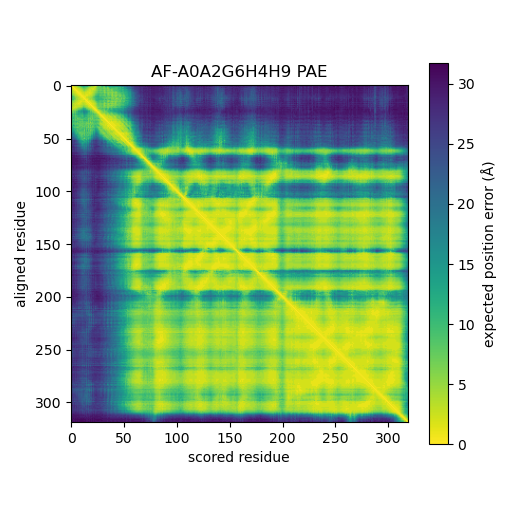SN A O 1
ATOM 2329 N N . GLY A 1 293 ? -3.255 11.761 -16.683 1.00 87.94 293 GLY A N 1
ATOM 2330 C CA . GLY A 1 293 ? -4.457 11.976 -15.882 1.00 87.94 293 GLY A CA 1
ATOM 2331 C C . GLY A 1 293 ? -4.181 12.783 -14.614 1.00 87.94 293 GLY A C 1
ATOM 2332 O O . GLY A 1 293 ? -3.046 12.877 -14.152 1.00 87.94 293 GLY A O 1
ATOM 2333 N N . GLU A 1 294 ? -5.244 13.325 -14.020 1.00 87.50 294 GLU A N 1
ATOM 2334 C CA . GLU A 1 294 ? -5.184 14.034 -12.731 1.00 87.50 294 GLU A CA 1
ATOM 2335 C C . GLU A 1 294 ? -5.302 13.088 -11.523 1.00 87.50 294 GLU A C 1
ATOM 2337 O O . GLU A 1 294 ? -4.955 13.462 -10.405 1.00 87.50 294 GLU A O 1
ATOM 2342 N N . GLU A 1 295 ? -5.777 11.859 -11.742 1.00 86.31 295 GLU A N 1
ATOM 2343 C CA . GLU A 1 295 ? -6.020 10.865 -10.695 1.00 86.31 295 GLU A CA 1
ATOM 2344 C C . GLU A 1 295 ? -4.990 9.731 -10.751 1.00 86.31 295 GLU A C 1
ATOM 2346 O O . GLU A 1 295 ? -4.688 9.190 -11.821 1.00 86.31 295 GLU A O 1
ATOM 2351 N N . GLU A 1 296 ? -4.467 9.355 -9.582 1.00 85.56 296 GLU A N 1
ATOM 2352 C CA . GLU A 1 296 ? -3.568 8.210 -9.442 1.00 85.56 296 GLU A CA 1
ATOM 2353 C C . GLU A 1 296 ? -4.324 6.896 -9.729 1.00 85.56 296 GLU A C 1
ATOM 2355 O O . GLU A 1 296 ? -5.472 6.740 -9.300 1.00 85.56 296 GLU A O 1
ATOM 2360 N N . PRO A 1 297 ? -3.721 5.926 -10.448 1.00 86.81 297 PRO A N 1
ATOM 2361 C CA . PRO A 1 297 ? -4.370 4.649 -10.721 1.00 86.81 297 PRO A CA 1
ATOM 2362 C C . PRO A 1 297 ? -4.754 3.898 -9.444 1.00 86.81 297 PRO A C 1
ATOM 2364 O O . PRO A 1 297 ? -4.011 3.880 -8.461 1.00 86.81 297 PRO A O 1
ATOM 2367 N N . ALA A 1 298 ? -5.889 3.197 -9.489 1.00 83.56 298 ALA A N 1
ATOM 2368 C CA . ALA A 1 298 ? -6.347 2.376 -8.375 1.00 83.56 298 ALA A CA 1
ATOM 2369 C C . ALA A 1 298 ? -5.280 1.351 -7.951 1.00 83.56 298 ALA A C 1
ATOM 2371 O O . ALA A 1 298 ? -4.699 0.642 -8.776 1.00 83.56 298 ALA A O 1
ATOM 2372 N N . HIS A 1 299 ? -5.056 1.238 -6.643 1.00 87.75 299 HIS A N 1
ATOM 2373 C CA . HIS A 1 299 ? -4.027 0.366 -6.093 1.00 87.75 299 HIS A CA 1
ATOM 2374 C C . HIS A 1 299 ? -4.413 -1.114 -6.216 1.00 87.75 299 HIS A C 1
ATOM 2376 O O . HIS A 1 299 ? -5.266 -1.614 -5.486 1.00 87.75 299 HIS A O 1
ATOM 2382 N N . GLN A 1 300 ? -3.729 -1.841 -7.099 1.00 91.56 300 GLN A N 1
ATOM 2383 C CA . GLN A 1 300 ? -3.758 -3.303 -7.138 1.00 91.56 300 GLN A CA 1
ATOM 2384 C C . GLN A 1 300 ? -2.462 -3.817 -6.534 1.00 91.56 300 GLN A C 1
ATOM 2386 O O . GLN A 1 300 ? -1.412 -3.708 -7.164 1.00 91.56 300 GLN A O 1
ATOM 2391 N N . THR A 1 301 ? -2.515 -4.315 -5.298 1.00 92.94 301 THR A N 1
ATOM 2392 C CA . THR A 1 301 ? -1.295 -4.586 -4.534 1.00 92.94 301 THR A CA 1
ATOM 2393 C C . THR A 1 301 ? -1.152 -6.022 -4.058 1.00 92.94 301 THR A C 1
ATOM 2395 O O . THR A 1 301 ? -2.124 -6.718 -3.769 1.00 92.94 301 THR A O 1
ATOM 2398 N N . MET A 1 302 ? 0.104 -6.449 -3.939 1.00 92.88 302 MET A N 1
ATOM 2399 C CA . MET A 1 302 ? 0.507 -7.603 -3.139 1.00 92.88 302 MET A CA 1
ATOM 2400 C C . MET A 1 302 ? 1.522 -7.156 -2.093 1.00 92.88 302 MET A C 1
ATOM 2402 O O . MET A 1 302 ? 2.334 -6.271 -2.354 1.00 92.88 302 MET A O 1
ATOM 2406 N N . VAL A 1 303 ? 1.478 -7.784 -0.920 1.00 93.38 303 VAL A N 1
ATOM 2407 C CA . VAL A 1 303 ? 2.343 -7.446 0.213 1.00 93.38 303 VAL A CA 1
ATOM 2408 C C . VAL A 1 303 ? 3.196 -8.644 0.611 1.00 93.38 303 VAL A C 1
ATOM 2410 O O . VAL A 1 303 ? 2.686 -9.763 0.762 1.00 93.38 303 VAL A O 1
ATOM 2413 N N . GLY A 1 304 ? 4.477 -8.364 0.819 1.00 93.75 304 GLY A N 1
ATOM 2414 C CA . GLY A 1 304 ? 5.494 -9.292 1.278 1.00 93.75 304 GLY A CA 1
ATOM 2415 C C . GLY A 1 304 ? 6.160 -10.074 0.153 1.00 93.75 304 GLY A C 1
ATOM 2416 O O . GLY A 1 304 ? 5.557 -10.404 -0.868 1.00 93.75 304 GLY A O 1
ATOM 2417 N N . CYS A 1 305 ? 7.432 -10.398 0.359 1.00 94.44 305 CYS A N 1
ATOM 2418 C CA . CYS A 1 305 ? 8.203 -11.274 -0.510 1.00 94.44 305 CYS A CA 1
ATOM 2419 C C . CYS A 1 305 ? 9.259 -12.047 0.286 1.00 94.44 305 CYS A C 1
ATOM 2421 O O . CYS A 1 305 ? 9.513 -11.773 1.458 1.00 94.44 305 CYS A O 1
ATOM 2423 N N . ARG A 1 306 ? 9.885 -13.025 -0.372 1.00 93.88 306 ARG A N 1
ATOM 2424 C CA . ARG A 1 306 ? 11.060 -13.735 0.136 1.00 93.88 306 ARG A CA 1
ATOM 2425 C C . ARG A 1 306 ? 12.195 -13.566 -0.861 1.00 93.88 306 ARG A C 1
ATOM 2427 O O . ARG A 1 306 ? 11.991 -13.767 -2.058 1.00 93.88 306 ARG A O 1
ATOM 2434 N N . HIS A 1 307 ? 13.386 -13.242 -0.367 1.00 94.25 307 HIS A N 1
ATOM 2435 C CA . HIS A 1 307 ? 14.582 -13.185 -1.202 1.00 94.25 307 HIS A CA 1
ATOM 2436 C C . HIS A 1 307 ? 14.925 -14.579 -1.747 1.00 94.25 307 HIS A C 1
ATOM 2438 O O . HIS A 1 307 ? 14.809 -15.590 -1.048 1.00 94.25 307 HIS A O 1
ATOM 2444 N N . VAL A 1 308 ? 15.291 -14.629 -3.028 1.00 94.50 308 VAL A N 1
ATOM 2445 C CA . VAL A 1 308 ? 15.643 -15.872 -3.732 1.00 94.50 308 VAL A CA 1
ATOM 2446 C C . VAL A 1 308 ? 17.127 -15.879 -4.076 1.00 94.50 308 VAL A C 1
ATOM 2448 O O . VAL A 1 308 ? 17.820 -16.844 -3.768 1.00 94.50 308 VAL A O 1
ATOM 2451 N N . ALA A 1 309 ? 17.603 -14.813 -4.719 1.00 92.69 309 ALA A N 1
ATOM 2452 C CA . ALA A 1 309 ? 18.994 -14.619 -5.100 1.00 92.69 309 ALA A CA 1
ATOM 2453 C C . ALA A 1 309 ? 19.247 -13.135 -5.399 1.00 92.69 309 ALA A C 1
ATOM 2455 O O . ALA A 1 309 ? 18.325 -12.397 -5.748 1.00 92.69 309 ALA A O 1
ATOM 2456 N N . SER A 1 310 ? 20.503 -12.709 -5.303 1.00 90.50 310 SER A N 1
ATOM 2457 C CA . SER A 1 310 ? 20.967 -11.433 -5.846 1.00 90.50 310 SER A CA 1
ATOM 2458 C C . SER A 1 310 ? 22.427 -11.544 -6.280 1.00 90.50 310 SER A C 1
ATOM 2460 O O . SER A 1 310 ? 23.135 -12.472 -5.890 1.00 90.50 310 SER A O 1
ATOM 2462 N N . SER A 1 311 ? 22.862 -10.610 -7.124 1.00 84.25 311 SER A N 1
ATOM 2463 C CA . SER A 1 311 ? 24.253 -10.475 -7.544 1.00 84.25 311 SER A CA 1
ATOM 2464 C C . SER A 1 311 ? 24.694 -9.042 -7.294 1.00 84.25 311 SER A C 1
ATOM 2466 O O . SER A 1 311 ? 24.029 -8.097 -7.723 1.00 84.25 311 SER A O 1
ATOM 2468 N N . ASN A 1 312 ? 25.811 -8.886 -6.594 1.00 74.69 312 ASN A N 1
ATOM 2469 C CA . ASN A 1 312 ? 26.453 -7.609 -6.349 1.00 74.69 312 ASN A CA 1
ATOM 2470 C C . ASN A 1 312 ? 27.829 -7.615 -7.013 1.00 74.69 312 ASN A C 1
ATOM 2472 O O . ASN A 1 312 ? 28.825 -7.819 -6.339 1.00 74.69 312 ASN A O 1
ATOM 2476 N N . ASP A 1 313 ? 27.913 -7.399 -8.325 1.00 68.06 313 ASP A N 1
ATOM 2477 C CA . ASP A 1 313 ? 29.221 -7.283 -8.974 1.00 68.06 313 ASP A CA 1
ATOM 2478 C C . ASP A 1 313 ? 29.878 -5.937 -8.595 1.00 68.06 313 ASP A C 1
ATOM 2480 O O . ASP A 1 313 ? 29.441 -4.889 -9.083 1.00 68.06 313 ASP A O 1
ATOM 2484 N N . PRO A 1 314 ? 30.915 -5.911 -7.730 1.00 57.88 314 PRO A N 1
ATOM 2485 C CA . PRO A 1 314 ? 31.577 -4.665 -7.355 1.00 57.88 314 PRO A CA 1
ATOM 2486 C C . PRO A 1 314 ? 32.416 -4.074 -8.501 1.00 57.88 314 PRO A C 1
ATOM 2488 O O . PRO A 1 314 ? 32.891 -2.944 -8.380 1.00 57.88 314 PRO A O 1
ATOM 2491 N N . SER A 1 315 ? 32.626 -4.813 -9.600 1.00 57.00 315 SER A N 1
ATOM 2492 C CA . SER A 1 315 ? 33.363 -4.342 -10.776 1.00 57.00 315 SER A CA 1
ATOM 2493 C C . SER A 1 315 ? 32.497 -3.526 -11.745 1.00 57.00 315 SER A C 1
ATOM 2495 O O . SER A 1 315 ? 33.034 -2.771 -12.561 1.00 57.00 315 SER A O 1
ATOM 2497 N N . TYR A 1 316 ? 31.166 -3.592 -11.614 1.00 50.56 316 TYR A N 1
ATOM 2498 C CA . TYR A 1 316 ? 30.233 -2.845 -12.451 1.00 50.56 316 TYR A CA 1
ATOM 2499 C C . TYR A 1 316 ? 30.072 -1.403 -11.948 1.00 50.56 316 TYR A C 1
ATOM 2501 O O . TYR A 1 316 ? 29.214 -1.080 -11.125 1.00 50.56 316 TYR A O 1
ATOM 2509 N N . ARG A 1 317 ? 30.914 -0.500 -12.462 1.00 40.25 317 ARG A N 1
ATOM 2510 C CA . ARG A 1 317 ? 30.660 0.946 -12.418 1.00 40.25 317 ARG A CA 1
ATOM 2511 C C . ARG A 1 317 ? 29.649 1.262 -13.520 1.00 40.25 317 ARG A C 1
ATOM 2513 O O . ARG A 1 317 ? 30.051 1.455 -14.662 1.00 40.25 317 ARG A O 1
ATOM 2520 N N . GLY A 1 318 ? 28.357 1.210 -13.192 1.00 39.75 318 GLY A N 1
ATOM 2521 C CA . GLY A 1 318 ? 27.276 1.510 -14.136 1.00 39.75 318 GLY A CA 1
ATOM 2522 C C . GLY A 1 318 ? 27.509 2.828 -14.884 1.00 39.75 318 GLY A C 1
ATOM 2523 O O . GLY A 1 318 ? 27.995 3.795 -14.293 1.00 39.75 318 GLY A O 1
ATOM 2524 N N . SER A 1 319 ? 27.211 2.793 -16.184 1.00 35.75 319 SER A N 1
ATOM 2525 C CA . SER A 1 319 ? 27.314 3.881 -17.168 1.00 35.75 319 SER A CA 1
ATOM 2526 C C . SER A 1 319 ? 26.481 5.105 -16.816 1.00 35.75 319 SER A C 1
ATOM 2528 O O . SER A 1 319 ? 25.317 4.889 -16.408 1.00 35.75 319 SER A O 1
#

Secondary structure (DSSP, 8-state):
--EEEEEEEE-TTS-EEEEEEEE-STTHHHHHHHHHHHHHHHHHHHHHHHHHHHHHHTTSPEEEP-PPP----PPPPTTSPEEEEEEEEEEEETHHHHHH-EEEETTEEEEEEE-TT-SEEEEEEEEEE--TTEEEEEE-TT-SS-EEEE-TTT--SS-EEEEEESSSEEEEEEEE-GGGGGG-EEEEEEEEEE---EETTEE-STT-S-TT---TTSGGGGGGHHHHHHEEEEEEEETTEEEEEEEEEE--TT-----EEEE-HHHHTT--HHHHHT-EEEES-S-SSSSPPSSPPP-EEEE----------TT----

pLDDT: mean 79.73, std 15.74, range [35.75, 97.94]